Protein AF-B6YXH3-F1 (afdb_monomer)

Solvent-accessible surface area (backbone atoms only — not comparable to full-atom values): 13787 Å² total; per-residue (Å²): 132,83,81,78,76,74,81,74,78,85,74,80,76,77,53,38,50,73,49,86,74,82,84,60,70,14,46,52,41,50,36,41,32,38,52,42,96,84,59,24,39,38,35,41,38,41,36,58,42,80,43,35,53,88,36,35,41,36,37,33,73,42,66,64,44,60,78,53,56,36,54,60,61,36,54,75,44,62,12,31,24,37,42,36,26,77,32,46,26,31,31,36,21,40,39,42,44,41,56,40,62,69,81,71,84,60,56,91,74,79,42,72,70,54,80,49,77,38,76,31,80,38,75,49,47,59,42,32,44,34,41,34,36,25,34,59,42,80,44,40,34,44,38,42,32,37,27,64,79,49,82,64,35,47,61,72,52,89,74,61,65,48,79,48,77,46,76,40,66,39,24,28,76,39,55,74,66,55,47,50,52,55,23,52,50,29,36,43,73,58,58,36,41,83,73,44,78,49,56,58,42,69,48,95,54,38,41,66,74,48,36,33,38,27,38,39,94,80,39,24,35,39,41,39,35,25,36,39,64,95,62,51,29,36,39,38,41,37,32,35,26,44,61,70,58,30,51,50,49,46,69,27,62,46,89,33,67,75,65,130

Organism: Thermococcus onnurineus (strain NA1) (NCBI:txid523850)

Structure (mmCIF, N/CA/C/O backbone):
data_AF-B6YXH3-F1
#
_entry.id   AF-B6YXH3-F1
#
loop_
_atom_site.group_PDB
_atom_site.id
_atom_site.type_symbol
_atom_site.label_atom_id
_atom_site.label_alt_id
_atom_site.label_comp_id
_atom_site.label_asym_id
_atom_site.label_entity_id
_atom_site.label_seq_id
_atom_site.pdbx_PDB_ins_code
_atom_site.Cartn_x
_atom_site.Cartn_y
_atom_site.Cartn_z
_atom_site.occupancy
_atom_site.B_iso_or_equiv
_atom_site.auth_seq_id
_atom_site.auth_comp_id
_atom_site.auth_asym_id
_atom_site.auth_atom_id
_atom_site.pdbx_PDB_model_num
ATOM 1 N N . MET A 1 1 ? 16.836 -38.604 31.302 1.00 32.34 1 MET A N 1
ATOM 2 C CA . MET A 1 1 ? 15.493 -38.726 30.693 1.00 32.34 1 MET A CA 1
ATOM 3 C C . MET A 1 1 ? 15.452 -37.768 29.519 1.00 32.34 1 MET A C 1
ATOM 5 O O . MET A 1 1 ? 15.923 -36.650 29.700 1.00 32.34 1 MET A O 1
ATOM 9 N N . PRO A 1 2 ? 15.072 -38.230 28.319 1.00 30.88 2 PRO A N 1
ATOM 10 C CA . PRO A 1 2 ? 15.423 -37.551 27.087 1.00 30.88 2 PRO A CA 1
ATOM 11 C C . PRO A 1 2 ? 14.574 -36.305 26.860 1.00 30.88 2 PRO A C 1
ATOM 13 O O . PRO A 1 2 ? 13.420 -36.215 27.276 1.00 30.88 2 PRO A O 1
ATOM 16 N N . ILE A 1 3 ? 15.232 -35.356 26.207 1.00 30.05 3 ILE A N 1
ATOM 17 C CA . ILE A 1 3 ? 14.739 -34.071 25.739 1.00 30.05 3 ILE A CA 1
ATOM 18 C C . ILE A 1 3 ? 13.588 -34.335 24.770 1.00 30.05 3 ILE A C 1
ATOM 20 O O . ILE A 1 3 ? 13.723 -35.124 23.837 1.00 30.05 3 ILE A O 1
ATOM 24 N N . ARG A 1 4 ? 12.449 -33.698 25.039 1.00 30.33 4 ARG A N 1
ATOM 25 C CA . ARG A 1 4 ? 11.274 -33.712 24.175 1.00 30.33 4 ARG A CA 1
ATOM 26 C C . ARG A 1 4 ? 11.671 -33.024 22.871 1.00 30.33 4 ARG A C 1
ATOM 28 O O . ARG A 1 4 ? 12.039 -31.851 22.891 1.00 30.33 4 ARG A O 1
ATOM 35 N N . GLU A 1 5 ? 11.665 -33.793 21.791 1.00 27.98 5 GLU A N 1
ATOM 36 C CA . GLU A 1 5 ? 11.884 -33.328 20.428 1.00 27.98 5 GLU A CA 1
ATOM 37 C C . GLU A 1 5 ? 10.955 -32.139 20.162 1.00 27.98 5 GLU A C 1
ATOM 39 O O . GLU A 1 5 ? 9.735 -32.232 20.296 1.00 27.98 5 GLU A O 1
ATOM 44 N N . THR A 1 6 ? 11.553 -30.988 19.865 1.00 30.55 6 THR A N 1
ATOM 45 C CA . THR A 1 6 ? 10.867 -29.883 19.205 1.00 30.55 6 THR A CA 1
ATOM 46 C C . THR A 1 6 ? 10.365 -30.409 17.873 1.00 30.55 6 THR A C 1
ATOM 48 O O . THR A 1 6 ? 11.185 -30.788 17.035 1.00 30.55 6 THR A O 1
ATOM 51 N N . GLU A 1 7 ? 9.044 -30.428 17.692 1.00 30.03 7 GLU A N 1
ATOM 52 C CA . GLU A 1 7 ? 8.429 -30.505 16.372 1.00 30.03 7 GLU A CA 1
ATOM 53 C C . GLU A 1 7 ? 9.104 -29.441 15.499 1.00 30.03 7 GLU A C 1
ATOM 55 O O . GLU A 1 7 ? 8.975 -28.235 15.721 1.00 30.03 7 GLU A O 1
ATOM 60 N N . GLN A 1 8 ? 9.927 -29.911 14.563 1.00 29.78 8 GLN A N 1
ATOM 61 C CA . GLN A 1 8 ? 10.340 -29.122 13.423 1.00 29.78 8 GLN A CA 1
ATOM 62 C C . GLN A 1 8 ? 9.054 -28.773 12.678 1.00 29.78 8 GLN A C 1
ATOM 64 O O . GLN A 1 8 ? 8.385 -29.661 12.157 1.00 29.78 8 GLN A O 1
ATOM 69 N N . ASP A 1 9 ? 8.705 -27.486 12.664 1.00 32.25 9 ASP A N 1
ATOM 70 C CA . ASP A 1 9 ? 7.705 -26.926 11.755 1.00 32.25 9 ASP A CA 1
ATOM 71 C C . ASP A 1 9 ? 8.265 -27.098 10.330 1.00 32.25 9 ASP A C 1
ATOM 73 O O . ASP A 1 9 ? 9.011 -26.261 9.810 1.00 32.25 9 ASP A O 1
ATOM 77 N N . GLU A 1 10 ? 8.024 -28.274 9.747 1.00 31.88 10 GLU A N 1
ATOM 78 C CA . GLU A 1 10 ? 8.318 -28.588 8.356 1.00 31.88 10 GLU A CA 1
ATOM 79 C C . GLU A 1 10 ? 7.565 -27.590 7.466 1.00 31.88 10 GLU A C 1
ATOM 81 O O . GLU A 1 10 ? 6.359 -27.693 7.264 1.00 31.88 10 GLU A O 1
ATOM 86 N N . GLY A 1 11 ? 8.289 -26.626 6.885 1.00 35.16 11 GLY A N 1
ATOM 87 C CA . GLY A 1 11 ? 7.849 -25.986 5.643 1.00 35.16 11 GLY A CA 1
ATOM 88 C C . GLY A 1 11 ? 7.611 -24.477 5.636 1.00 35.16 11 GLY A C 1
ATOM 89 O O . GLY A 1 11 ? 7.080 -23.989 4.640 1.00 35.16 11 GLY A O 1
ATOM 90 N N . SER A 1 12 ? 8.041 -23.692 6.632 1.00 43.69 12 SER A N 1
ATOM 91 C CA . SER A 1 12 ? 8.092 -22.230 6.440 1.00 43.69 12 SER A CA 1
ATOM 92 C C . SER A 1 12 ? 9.249 -21.870 5.502 1.00 43.69 12 SER A C 1
ATOM 94 O O . SER A 1 12 ? 10.354 -21.545 5.939 1.00 43.69 12 SER A O 1
ATOM 96 N N . LYS A 1 13 ? 9.018 -21.934 4.184 1.00 58.62 13 LYS A N 1
ATOM 97 C CA . LYS A 1 13 ? 9.864 -21.230 3.215 1.00 58.62 13 LYS A CA 1
ATOM 98 C C . LYS A 1 13 ? 9.824 -19.751 3.583 1.00 58.62 13 LYS A C 1
ATOM 100 O O . LYS A 1 13 ? 8.848 -19.060 3.304 1.00 58.62 13 LYS A O 1
ATOM 105 N N . ASN A 1 14 ? 10.864 -19.264 4.246 1.00 82.69 14 ASN A N 1
ATOM 106 C CA . ASN A 1 14 ? 10.940 -17.853 4.584 1.00 82.69 14 ASN A CA 1
ATOM 107 C C . ASN A 1 14 ? 10.998 -17.047 3.278 1.00 82.69 14 ASN A C 1
ATOM 109 O O . ASN A 1 14 ? 11.922 -17.207 2.480 1.00 82.69 14 ASN A O 1
ATOM 113 N N . CYS A 1 15 ? 9.988 -16.211 3.047 1.00 89.75 15 CYS A N 1
ATOM 114 C CA . CYS A 1 15 ? 9.966 -15.282 1.925 1.00 89.75 15 CYS A CA 1
ATOM 115 C C . CYS A 1 15 ? 11.026 -14.205 2.150 1.00 89.75 15 CYS A C 1
ATOM 117 O O . CYS A 1 15 ? 10.929 -13.426 3.100 1.00 89.75 15 CYS A O 1
ATOM 119 N N . LEU A 1 16 ? 12.040 -14.172 1.289 1.00 92.81 16 LEU A N 1
ATOM 120 C CA . LEU A 1 16 ? 13.188 -13.279 1.403 1.00 92.81 16 LEU A CA 1
ATOM 121 C C . LEU A 1 16 ? 13.366 -12.476 0.115 1.00 92.81 16 LEU A C 1
ATOM 123 O O . LEU A 1 16 ? 13.067 -12.957 -0.978 1.00 92.81 16 LEU A O 1
ATOM 127 N N . LEU A 1 17 ? 13.886 -11.256 0.241 1.00 93.00 17 LEU A N 1
ATOM 128 C CA . LEU A 1 17 ? 14.410 -10.535 -0.914 1.00 93.00 17 LEU A CA 1
ATOM 129 C C . LEU A 1 17 ? 15.744 -11.143 -1.335 1.00 93.00 17 LEU A C 1
ATOM 131 O O . LEU A 1 17 ? 16.558 -11.531 -0.498 1.00 93.00 17 LEU A O 1
ATOM 135 N N . THR A 1 18 ? 16.007 -11.160 -2.638 1.00 92.88 18 THR A N 1
ATOM 136 C CA . THR A 1 18 ? 17.308 -11.579 -3.178 1.00 92.88 18 THR A CA 1
ATOM 137 C C . THR A 1 18 ? 18.432 -10.573 -2.908 1.00 92.88 18 THR A C 1
ATOM 139 O O . THR A 1 18 ? 19.597 -10.878 -3.147 1.00 92.88 18 THR A O 1
ATOM 142 N N . SER A 1 19 ? 18.103 -9.361 -2.460 1.00 87.00 19 SER A N 1
ATOM 143 C CA . SER A 1 19 ? 19.051 -8.295 -2.133 1.00 87.00 19 SER A CA 1
ATOM 144 C C . SER A 1 19 ? 18.444 -7.331 -1.110 1.00 87.00 19 SER A C 1
ATOM 146 O O . SER A 1 19 ? 17.229 -7.292 -0.914 1.00 87.00 19 SER A O 1
ATOM 148 N N . ASN A 1 20 ? 19.291 -6.554 -0.436 1.00 86.19 20 ASN A N 1
ATOM 149 C CA . ASN A 1 20 ? 18.826 -5.551 0.517 1.00 86.19 20 ASN A CA 1
ATOM 150 C C . ASN A 1 20 ? 18.249 -4.335 -0.215 1.00 86.19 20 ASN A C 1
ATOM 152 O O . ASN A 1 20 ? 18.743 -3.931 -1.267 1.00 86.19 20 ASN A O 1
ATOM 156 N N . VAL A 1 21 ? 17.248 -3.714 0.397 1.00 86.69 21 VAL A N 1
ATOM 157 C CA . VAL A 1 21 ? 16.645 -2.458 -0.050 1.00 86.69 21 VAL A CA 1
ATOM 158 C C . VAL A 1 21 ? 16.711 -1.448 1.094 1.00 86.69 21 VAL A C 1
ATOM 160 O O . VAL A 1 21 ? 16.645 -1.811 2.269 1.00 86.69 21 VAL A O 1
ATOM 163 N N . SER A 1 22 ? 16.895 -0.179 0.748 1.00 83.62 22 SER A N 1
ATOM 164 C CA . SER A 1 22 ? 16.871 0.926 1.705 1.00 83.62 22 SER A CA 1
ATOM 165 C C . SER A 1 22 ? 15.509 1.600 1.666 1.00 83.62 22 SER A C 1
ATOM 167 O O . SER A 1 22 ? 15.021 1.939 0.586 1.00 83.62 22 SER A O 1
ATOM 169 N N . TYR A 1 23 ? 14.931 1.822 2.841 1.00 81.50 23 TYR A N 1
ATOM 170 C CA . TYR A 1 23 ? 13.628 2.460 2.988 1.00 81.50 23 TYR A CA 1
ATOM 171 C C . TYR A 1 23 ? 13.774 3.872 3.528 1.00 81.50 23 TYR A C 1
ATOM 173 O O . TYR A 1 23 ? 14.643 4.144 4.357 1.00 81.50 23 TYR A O 1
ATOM 181 N N . TRP A 1 24 ? 12.871 4.737 3.084 1.00 78.75 24 TRP A N 1
ATOM 182 C CA . TRP A 1 24 ? 12.702 6.079 3.613 1.00 78.75 24 TRP A CA 1
ATOM 183 C C . TRP A 1 24 ? 11.283 6.208 4.170 1.00 78.75 24 TRP A C 1
ATOM 185 O O . TRP A 1 24 ? 10.358 5.640 3.584 1.00 78.75 24 TRP A O 1
ATOM 195 N N . PRO A 1 25 ? 11.089 6.923 5.290 1.00 77.56 25 PRO A N 1
ATOM 196 C CA . PRO A 1 25 ? 9.758 7.301 5.752 1.00 77.56 25 PRO A CA 1
ATOM 197 C C . PRO A 1 25 ? 8.986 7.979 4.613 1.00 77.56 25 PRO A C 1
ATOM 199 O O . PRO A 1 25 ? 9.506 8.903 3.989 1.00 77.56 25 PRO A O 1
ATOM 202 N N . SER A 1 26 ? 7.761 7.522 4.342 1.00 79.94 26 SER A N 1
ATOM 203 C CA . SER A 1 26 ? 6.968 8.007 3.210 1.00 79.94 26 SER A CA 1
ATOM 204 C C . SER A 1 26 ? 5.572 8.442 3.622 1.00 79.94 26 SER A C 1
ATOM 206 O O . SER A 1 26 ? 4.893 7.748 4.381 1.00 79.94 26 SER A O 1
ATOM 208 N N . MET A 1 27 ? 5.096 9.527 3.010 1.00 78.56 27 MET A N 1
ATOM 209 C CA . MET A 1 27 ? 3.660 9.743 2.805 1.00 78.56 27 MET A CA 1
ATOM 210 C C . MET A 1 27 ? 3.019 8.520 2.128 1.00 78.56 27 MET A C 1
ATOM 212 O O . MET A 1 27 ? 3.744 7.745 1.498 1.00 78.56 27 MET A O 1
ATOM 216 N N . PRO A 1 28 ? 1.684 8.348 2.201 1.00 78.75 28 PRO A N 1
ATOM 217 C CA . PRO A 1 28 ? 0.952 7.226 1.608 1.00 78.75 28 PRO A CA 1
ATOM 218 C C . PRO A 1 28 ? 0.860 7.365 0.076 1.00 78.75 28 PRO A C 1
ATOM 220 O O . PRO A 1 28 ? -0.213 7.399 -0.521 1.00 78.75 28 PRO A O 1
ATOM 223 N N . VAL A 1 29 ? 2.024 7.494 -0.550 1.00 84.50 29 VAL A N 1
ATOM 224 C CA . VAL A 1 29 ? 2.284 7.544 -1.978 1.00 84.50 29 VAL A CA 1
ATOM 225 C C . VAL A 1 29 ? 3.387 6.537 -2.248 1.00 84.50 29 VAL A C 1
ATOM 227 O O . VAL A 1 29 ? 4.406 6.515 -1.554 1.00 84.50 29 VAL A O 1
ATOM 230 N N . VAL A 1 30 ? 3.181 5.696 -3.249 1.00 89.06 30 VAL A N 1
ATOM 231 C CA . VAL A 1 30 ? 4.160 4.713 -3.693 1.00 89.06 30 VAL A CA 1
ATOM 232 C C . VAL A 1 30 ? 4.410 4.924 -5.172 1.00 89.06 30 VAL A C 1
ATOM 234 O O . VAL A 1 30 ? 3.487 4.766 -5.964 1.00 89.06 30 VAL A O 1
ATOM 237 N N . THR A 1 31 ? 5.661 5.212 -5.531 1.00 92.75 31 THR A N 1
ATOM 238 C CA . THR A 1 31 ? 6.091 5.365 -6.922 1.00 92.75 31 THR A CA 1
ATOM 239 C C . THR A 1 31 ? 7.215 4.380 -7.227 1.00 92.75 31 THR A C 1
ATOM 241 O O . THR A 1 31 ? 8.263 4.378 -6.576 1.00 92.75 31 THR A O 1
ATOM 244 N N . VAL A 1 32 ? 7.001 3.512 -8.214 1.00 94.50 32 VAL A N 1
ATOM 245 C CA . VAL A 1 32 ? 7.953 2.473 -8.623 1.00 94.50 32 VAL A CA 1
ATOM 246 C C . VAL A 1 32 ? 8.083 2.459 -10.136 1.00 94.50 32 VAL A C 1
ATOM 248 O O . VAL A 1 32 ? 7.094 2.378 -10.856 1.00 94.50 32 VAL A O 1
ATOM 251 N N . HIS A 1 33 ? 9.318 2.454 -10.624 1.00 94.75 33 HIS A N 1
ATOM 252 C CA . HIS A 1 33 ? 9.639 2.315 -12.036 1.00 94.75 33 HIS A CA 1
ATOM 253 C C . HIS A 1 33 ? 10.354 0.988 -12.256 1.00 94.75 33 HIS A C 1
ATOM 255 O O . HIS A 1 33 ? 11.398 0.734 -11.658 1.00 94.75 33 HIS A O 1
ATOM 261 N N . ARG A 1 34 ? 9.837 0.159 -13.156 1.00 94.81 34 ARG A N 1
ATOM 262 C CA . ARG A 1 34 ? 10.495 -1.055 -13.627 1.00 94.81 34 ARG A CA 1
ATOM 263 C C . ARG A 1 34 ? 11.213 -0.791 -14.938 1.00 94.81 34 ARG A C 1
ATOM 265 O O . ARG A 1 34 ? 10.594 -0.379 -15.917 1.00 94.81 34 ARG A O 1
ATOM 272 N N . TYR A 1 35 ? 12.501 -1.102 -14.968 1.00 93.19 35 TYR A N 1
ATOM 273 C CA . TYR A 1 35 ? 13.322 -1.043 -16.171 1.00 93.19 35 TYR A CA 1
ATOM 274 C C . TYR A 1 35 ? 13.342 -2.418 -16.836 1.00 93.19 35 TYR A C 1
ATOM 276 O O . TYR A 1 35 ? 13.760 -3.410 -16.236 1.00 93.19 35 TYR A O 1
ATOM 284 N N . LEU A 1 36 ? 12.857 -2.480 -18.074 1.00 90.50 36 LEU A N 1
ATOM 285 C CA . LEU A 1 36 ? 12.758 -3.715 -18.845 1.00 90.50 36 LEU A CA 1
ATOM 286 C C . LEU A 1 36 ? 14.044 -3.971 -19.653 1.00 90.50 36 LEU A C 1
ATOM 288 O O . LEU A 1 36 ? 14.721 -3.016 -20.039 1.00 90.50 36 LEU A O 1
ATOM 292 N N . PRO A 1 37 ? 14.371 -5.233 -19.998 1.00 87.38 37 PRO A N 1
ATOM 293 C CA . PRO A 1 37 ? 15.570 -5.557 -20.784 1.00 87.38 37 PRO A CA 1
ATOM 294 C C . PRO A 1 37 ? 15.618 -4.895 -22.168 1.00 87.38 37 PRO A C 1
ATOM 296 O O . PRO A 1 37 ? 16.690 -4.571 -22.671 1.00 87.38 37 PRO A O 1
ATOM 299 N N . ASN A 1 38 ? 14.454 -4.632 -22.775 1.00 85.69 38 ASN A N 1
ATOM 300 C CA . ASN A 1 38 ? 14.349 -3.880 -24.032 1.00 85.69 38 ASN A CA 1
ATOM 301 C C . ASN A 1 38 ? 14.614 -2.366 -23.852 1.00 85.69 38 ASN A C 1
ATOM 303 O O . ASN A 1 38 ? 14.536 -1.602 -24.810 1.00 85.69 38 ASN A O 1
ATOM 307 N N . GLY A 1 39 ? 14.919 -1.938 -22.624 1.00 84.69 39 GLY A N 1
ATOM 308 C CA . GLY A 1 39 ? 15.195 -0.571 -22.204 1.00 84.69 39 GLY A CA 1
ATOM 309 C C . GLY A 1 39 ? 13.969 0.335 -22.090 1.00 84.69 39 GLY A C 1
ATOM 310 O O . GLY A 1 39 ? 14.131 1.539 -21.904 1.00 84.69 39 GLY A O 1
ATOM 311 N N . SER A 1 40 ? 12.764 -0.227 -22.198 1.00 86.62 40 SER A N 1
ATOM 312 C CA . SER A 1 40 ? 11.520 0.467 -21.861 1.00 86.62 40 SER A CA 1
ATOM 313 C C . SER A 1 40 ? 11.364 0.577 -20.343 1.00 86.62 40 SER A C 1
ATOM 315 O O . SER A 1 40 ? 11.955 -0.199 -19.588 1.00 86.62 40 SER A O 1
ATOM 317 N N . VAL A 1 41 ? 10.549 1.527 -19.895 1.00 89.75 41 VAL A N 1
ATOM 318 C CA . VAL A 1 41 ? 10.259 1.758 -18.478 1.00 89.75 41 VAL A CA 1
ATOM 319 C C . VAL A 1 41 ? 8.756 1.712 -18.256 1.00 89.75 41 VAL A C 1
ATOM 321 O O . VAL A 1 41 ? 7.997 2.309 -19.017 1.00 89.75 41 VAL A O 1
ATOM 324 N N . VAL A 1 42 ? 8.337 1.012 -17.208 1.00 90.31 42 VAL A N 1
ATOM 325 C CA . VAL A 1 42 ? 6.962 1.034 -16.708 1.00 90.31 42 VAL A CA 1
ATOM 326 C C . VAL A 1 42 ? 6.963 1.706 -15.347 1.00 90.31 42 VAL A C 1
ATOM 328 O O . VAL A 1 42 ? 7.758 1.328 -14.499 1.00 90.31 42 VAL A O 1
ATOM 331 N N . GLU A 1 43 ? 6.098 2.682 -15.129 1.00 91.56 43 GLU A N 1
ATOM 332 C CA . GLU A 1 43 ? 5.947 3.396 -13.864 1.00 91.56 43 GLU A CA 1
ATOM 333 C C . GLU A 1 43 ? 4.567 3.128 -13.277 1.00 91.56 43 GLU A C 1
ATOM 335 O O . GLU A 1 43 ? 3.564 3.214 -13.983 1.00 91.56 43 GLU A O 1
ATOM 340 N N . TYR A 1 44 ? 4.541 2.831 -11.987 1.00 91.94 44 TYR A N 1
ATOM 341 C CA . TYR A 1 44 ? 3.351 2.734 -11.161 1.00 91.94 44 TYR A CA 1
ATOM 342 C C . TYR A 1 44 ? 3.427 3.781 -10.068 1.00 91.94 44 TYR A C 1
ATOM 344 O O . TYR A 1 44 ? 4.417 3.832 -9.340 1.00 91.94 44 TYR A O 1
ATOM 352 N N . GLU A 1 45 ? 2.376 4.578 -9.948 1.00 90.69 45 GLU A N 1
ATOM 353 C CA . GLU A 1 45 ? 2.200 5.543 -8.872 1.00 90.69 45 GLU A CA 1
ATOM 354 C C . GLU A 1 45 ? 0.814 5.333 -8.266 1.00 90.69 45 GLU A C 1
ATOM 356 O O . GLU A 1 45 ? -0.187 5.301 -8.981 1.00 90.69 45 GLU A O 1
ATOM 361 N N . GLU A 1 46 ? 0.748 5.194 -6.949 1.00 88.56 46 GLU A N 1
ATOM 362 C CA . GLU A 1 46 ? -0.512 5.097 -6.220 1.00 88.56 46 GLU A CA 1
ATOM 363 C C . GLU A 1 46 ? -0.464 6.016 -5.001 1.00 88.56 46 GLU A C 1
ATOM 365 O O . GLU A 1 46 ? 0.511 5.993 -4.249 1.00 88.56 46 GLU A O 1
ATOM 370 N N . SER A 1 47 ? -1.498 6.834 -4.816 1.00 86.75 47 SER A N 1
ATOM 371 C CA . SER A 1 47 ? -1.607 7.819 -3.744 1.00 86.75 47 SER A CA 1
ATOM 372 C C . SER A 1 47 ? -2.933 7.700 -2.997 1.00 86.75 47 SER A C 1
ATOM 374 O O . SER A 1 47 ? -3.998 7.496 -3.582 1.00 86.75 47 SER A O 1
ATOM 376 N N . PHE A 1 48 ? -2.852 7.836 -1.676 1.00 85.69 48 PHE A N 1
ATOM 377 C CA . PHE A 1 48 ? -3.977 7.682 -0.760 1.00 85.69 48 PHE A CA 1
ATOM 378 C C . PHE A 1 48 ? -4.025 8.878 0.175 1.00 85.69 48 PHE A C 1
ATOM 380 O O . PHE A 1 48 ? -3.287 8.956 1.152 1.00 85.69 48 PHE A O 1
ATOM 387 N N . THR A 1 49 ? -4.877 9.846 -0.122 1.00 81.44 49 THR A N 1
ATOM 388 C CA . THR A 1 49 ? -4.846 11.140 0.555 1.00 81.44 49 THR A CA 1
ATOM 389 C C . THR A 1 49 ? -6.106 11.341 1.388 1.00 81.44 49 THR A C 1
ATOM 391 O O . THR A 1 49 ? -7.157 11.665 0.839 1.00 81.44 49 THR A O 1
ATOM 394 N N . PRO A 1 50 ? -6.041 11.178 2.717 1.00 83.12 50 PRO A N 1
ATOM 395 C CA . PRO A 1 50 ? -7.029 11.781 3.598 1.00 83.12 50 PRO A CA 1
ATOM 396 C C . PRO A 1 50 ? -6.844 13.305 3.587 1.00 83.12 50 PRO A C 1
ATOM 398 O O . PRO A 1 50 ? -5.744 13.786 3.844 1.00 83.12 50 PRO A O 1
ATOM 401 N N . TRP A 1 51 ? -7.902 14.058 3.292 1.00 81.19 51 TRP A N 1
ATOM 402 C CA . TRP A 1 51 ? -7.898 15.520 3.269 1.00 81.19 51 TRP A CA 1
ATOM 403 C C . TRP A 1 51 ? -9.049 16.081 4.119 1.00 81.19 51 TRP A C 1
ATOM 405 O O . TRP A 1 51 ? -10.211 15.913 3.739 1.00 81.19 51 TRP A O 1
AT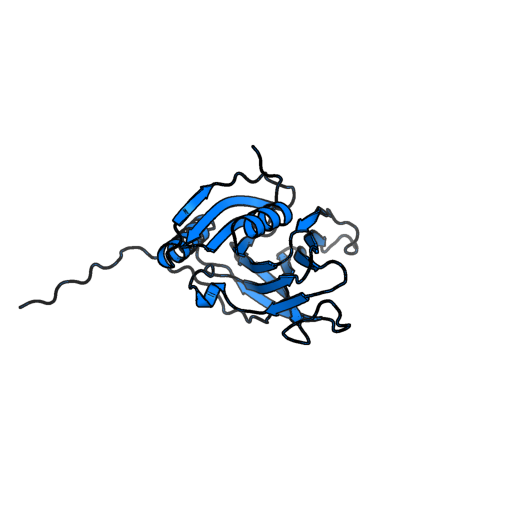OM 415 N N . PRO A 1 52 ? -8.785 16.726 5.268 1.00 82.00 52 PRO A N 1
ATOM 416 C CA . PRO A 1 52 ? -9.843 17.309 6.092 1.00 82.00 52 PRO A CA 1
ATOM 417 C C . PRO A 1 52 ? -10.457 18.546 5.431 1.00 82.00 52 PRO A C 1
ATOM 419 O O . PRO A 1 52 ? -9.767 19.328 4.778 1.00 82.00 52 PRO A O 1
ATOM 422 N N . HIS A 1 53 ? -11.750 18.792 5.652 1.00 82.06 53 HIS A N 1
ATOM 423 C CA . HIS A 1 53 ? -12.323 20.100 5.344 1.00 82.06 53 HIS A CA 1
ATOM 424 C C . HIS A 1 53 ? -11.717 21.176 6.253 1.00 82.06 53 HIS A C 1
ATOM 426 O O . HIS A 1 53 ? -11.640 21.026 7.474 1.00 82.06 53 HIS A O 1
ATOM 432 N N . GLY A 1 54 ? -11.313 22.293 5.642 1.00 79.88 54 GLY A N 1
ATOM 433 C CA . GLY A 1 54 ? -10.684 23.409 6.349 1.00 79.88 54 GLY A CA 1
ATOM 434 C C . GLY A 1 54 ? -9.280 23.102 6.875 1.00 79.88 54 GLY A C 1
ATOM 435 O O . GLY A 1 54 ? -8.837 23.788 7.794 1.00 79.88 54 GLY A O 1
ATOM 436 N N . ASP A 1 55 ? -8.620 22.071 6.333 1.00 82.31 55 ASP A N 1
ATOM 437 C CA . ASP A 1 55 ? -7.228 21.696 6.612 1.00 82.31 55 ASP A CA 1
ATOM 438 C C . ASP A 1 55 ? -6.942 21.408 8.103 1.00 82.31 55 ASP A C 1
ATOM 440 O O . ASP A 1 55 ? -5.817 21.548 8.587 1.00 82.31 55 ASP A O 1
ATOM 444 N N . LYS A 1 56 ? -7.978 20.996 8.852 1.00 88.12 56 LYS A N 1
ATOM 445 C CA . LYS A 1 56 ? -7.899 20.696 10.289 1.00 88.12 56 LYS A CA 1
ATOM 446 C C . LYS A 1 56 ? -7.558 19.234 10.553 1.00 88.12 56 LYS A C 1
ATOM 448 O O . LYS A 1 56 ? -8.408 18.346 10.448 1.00 88.12 56 LYS A O 1
ATOM 453 N N . GLY A 1 57 ? -6.308 18.997 10.922 1.00 90.06 57 GLY A N 1
ATOM 454 C CA . GLY A 1 57 ? -5.793 17.677 11.248 1.00 90.06 57 GLY A CA 1
ATOM 455 C C . GLY A 1 57 ? -4.321 17.545 10.894 1.00 90.06 57 GLY A C 1
ATOM 456 O O . GLY A 1 57 ? -3.658 18.517 10.521 1.00 90.06 57 GLY A O 1
ATOM 457 N N . PHE A 1 58 ? -3.822 16.318 10.965 1.00 91.00 58 PHE A N 1
ATOM 458 C CA . PHE A 1 58 ? -2.433 16.020 10.645 1.00 91.00 58 PHE A CA 1
ATOM 459 C C . PHE A 1 58 ? -2.251 14.578 10.164 1.00 91.00 58 PHE A C 1
ATOM 461 O O . PHE A 1 58 ? -3.094 13.705 10.389 1.00 91.00 58 PHE A O 1
ATOM 468 N N . TYR A 1 59 ? -1.114 14.328 9.525 1.00 89.38 59 TYR A N 1
ATOM 469 C CA . TYR A 1 59 ? -0.617 13.005 9.179 1.00 89.38 59 TYR A CA 1
ATOM 470 C C . TYR A 1 59 ? 0.696 12.738 9.920 1.00 89.38 59 TYR A C 1
ATOM 472 O O . TYR A 1 59 ? 1.582 13.589 9.947 1.00 89.38 59 TYR A O 1
ATOM 480 N N . VAL A 1 60 ? 0.840 11.552 10.504 1.00 91.69 60 VAL A N 1
ATOM 481 C CA . VAL A 1 60 ? 2.090 11.078 11.113 1.00 91.69 60 VAL A CA 1
ATOM 482 C C . VAL A 1 60 ? 2.578 9.861 10.349 1.00 91.69 60 VAL A C 1
ATOM 484 O O . VAL A 1 60 ? 1.812 8.918 10.148 1.00 91.69 60 VAL A O 1
ATOM 487 N N . ILE A 1 61 ? 3.855 9.848 9.965 1.00 90.50 61 ILE A N 1
ATOM 488 C CA . ILE A 1 61 ? 4.508 8.603 9.552 1.00 90.50 61 ILE A CA 1
ATOM 489 C C . ILE A 1 61 ? 4.774 7.777 10.808 1.00 90.50 61 ILE A C 1
ATOM 491 O O . ILE A 1 61 ? 5.515 8.207 11.693 1.00 90.50 61 ILE A O 1
ATOM 495 N N . GLU A 1 62 ? 4.168 6.595 10.858 1.00 91.56 62 GLU A N 1
ATOM 496 C CA . GLU A 1 62 ? 4.347 5.599 11.913 1.00 91.56 62 GLU A CA 1
ATOM 497 C C . GLU A 1 62 ? 4.365 4.192 11.303 1.00 91.56 62 GLU A C 1
ATOM 499 O O . GLU A 1 62 ? 3.636 3.892 10.351 1.00 91.56 62 GLU A O 1
ATOM 504 N N . ASP A 1 63 ? 5.198 3.316 11.859 1.00 91.50 63 ASP A N 1
ATOM 505 C CA . ASP A 1 63 ? 5.456 1.960 11.363 1.00 91.50 63 ASP A CA 1
ATOM 506 C C . ASP A 1 63 ? 4.515 0.929 12.012 1.00 91.50 63 ASP A C 1
ATOM 508 O O . ASP A 1 63 ? 4.917 -0.166 12.405 1.00 91.50 63 ASP A O 1
ATOM 512 N N . TRP A 1 64 ? 3.230 1.277 12.107 1.00 95.25 64 TRP A N 1
ATOM 513 C CA . TRP A 1 64 ? 2.226 0.548 12.891 1.00 95.25 64 TRP A CA 1
ATOM 514 C C . TRP A 1 64 ? 2.074 -0.935 12.500 1.00 95.25 64 TRP A C 1
ATOM 516 O O . TRP A 1 64 ? 1.742 -1.780 13.326 1.00 95.25 64 TRP A O 1
ATOM 526 N N . THR A 1 65 ? 2.323 -1.281 11.243 1.00 96.38 65 THR A N 1
ATOM 527 C CA . THR A 1 65 ? 2.308 -2.660 10.733 1.00 96.38 65 THR A CA 1
ATOM 528 C C . THR A 1 65 ? 3.510 -3.488 11.187 1.00 96.38 65 THR A C 1
ATOM 530 O O . THR A 1 65 ? 3.354 -4.687 11.420 1.00 96.38 65 THR A O 1
ATOM 533 N N . GLU A 1 66 ? 4.692 -2.880 11.341 1.00 94.88 66 GLU A N 1
ATOM 534 C CA . GLU A 1 66 ? 5.871 -3.539 11.923 1.00 94.88 66 GLU A CA 1
ATOM 535 C C . GLU A 1 66 ? 5.679 -3.733 13.426 1.00 94.88 66 GLU A C 1
ATOM 537 O O . GLU A 1 66 ? 5.928 -4.820 13.940 1.00 94.88 66 GLU A O 1
ATOM 542 N N . GLU A 1 67 ? 5.164 -2.711 14.119 1.00 96.06 67 GLU A N 1
ATOM 543 C CA . GLU A 1 67 ? 4.861 -2.766 15.557 1.00 96.06 67 GLU A CA 1
ATOM 544 C C . GLU A 1 67 ? 3.865 -3.884 15.893 1.00 96.06 67 GLU A C 1
ATOM 546 O O . GLU A 1 67 ? 3.986 -4.551 16.920 1.00 96.06 67 GLU A O 1
ATOM 551 N N . LEU A 1 68 ? 2.896 -4.125 15.005 1.00 96.56 68 LEU A N 1
ATOM 552 C CA . LEU A 1 68 ? 1.938 -5.224 15.121 1.00 96.56 68 LEU A CA 1
ATOM 553 C C . LEU A 1 68 ? 2.465 -6.567 14.587 1.00 96.56 68 LEU A C 1
ATOM 555 O O . LEU A 1 68 ? 1.786 -7.580 14.741 1.00 96.56 68 LEU A O 1
ATOM 559 N N . GLY A 1 69 ? 3.635 -6.593 13.943 1.00 96.94 69 GLY A N 1
ATOM 560 C CA . GLY A 1 69 ? 4.213 -7.795 13.338 1.00 96.94 69 GLY A CA 1
ATOM 561 C C . GLY A 1 69 ? 3.471 -8.302 12.095 1.00 96.94 69 GLY A C 1
ATOM 562 O O . GLY A 1 69 ? 3.599 -9.476 11.750 1.00 96.94 69 GLY A O 1
ATOM 563 N N . ILE A 1 70 ? 2.696 -7.445 11.419 1.00 97.62 70 ILE A N 1
ATOM 564 C CA . ILE A 1 70 ? 1.827 -7.806 10.283 1.00 97.62 70 ILE A CA 1
ATOM 565 C C . ILE A 1 70 ? 2.337 -7.336 8.916 1.00 97.62 70 ILE A C 1
ATOM 567 O O . ILE A 1 70 ? 1.695 -7.627 7.909 1.00 97.62 70 ILE A O 1
ATOM 571 N N . SER A 1 71 ? 3.483 -6.650 8.848 1.00 96.81 71 SER A N 1
ATOM 572 C CA . SER A 1 71 ? 4.098 -6.272 7.569 1.00 96.81 71 SER A CA 1
ATOM 573 C C . SER A 1 71 ? 4.251 -7.479 6.632 1.00 96.81 71 SER A C 1
ATOM 575 O O . SER A 1 71 ? 4.720 -8.545 7.073 1.00 96.81 71 SER A O 1
ATOM 577 N N . PRO A 1 72 ? 3.922 -7.337 5.333 1.00 96.56 72 PRO A N 1
ATOM 578 C CA . PRO A 1 72 ? 4.131 -8.410 4.373 1.00 96.56 72 PRO A CA 1
ATOM 579 C C . PRO A 1 72 ? 5.631 -8.721 4.233 1.00 96.56 72 PRO A C 1
ATOM 581 O O . PRO A 1 72 ? 6.476 -7.889 4.562 1.00 96.56 72 PRO A O 1
ATOM 584 N N . PRO A 1 73 ? 6.024 -9.923 3.791 1.00 95.38 73 PRO A N 1
ATOM 585 C CA . PRO A 1 73 ? 7.418 -10.180 3.451 1.00 95.38 73 PRO A CA 1
ATOM 586 C C . PRO A 1 73 ? 7.812 -9.469 2.147 1.00 95.38 73 PRO A C 1
ATOM 588 O O . PRO A 1 73 ? 6.960 -9.118 1.335 1.00 95.38 73 PRO A O 1
ATOM 591 N N . CYS A 1 74 ? 9.117 -9.332 1.910 1.00 95.12 74 CYS A N 1
ATOM 592 C CA . CYS A 1 74 ? 9.684 -8.918 0.623 1.00 95.12 74 CYS A CA 1
ATOM 593 C C . CYS A 1 74 ? 9.232 -7.563 0.042 1.00 95.12 74 CYS A C 1
ATOM 595 O O . CYS A 1 74 ? 9.329 -7.364 -1.170 1.00 95.12 74 CYS A O 1
ATOM 597 N N . TYR A 1 75 ? 8.716 -6.631 0.838 1.00 94.75 75 TYR A N 1
ATOM 598 C CA . TYR A 1 75 ? 8.355 -5.329 0.285 1.00 94.75 75 TYR A CA 1
ATOM 599 C C . TYR A 1 75 ? 9.602 -4.560 -0.172 1.00 94.75 75 TYR A C 1
ATOM 601 O O . TYR A 1 75 ? 10.667 -4.708 0.407 1.00 94.75 75 TYR A O 1
ATOM 609 N N . ILE A 1 76 ? 9.487 -3.761 -1.231 1.00 94.25 76 ILE A N 1
ATOM 610 C CA . ILE A 1 76 ? 10.535 -2.831 -1.691 1.00 94.25 76 ILE A CA 1
ATOM 611 C C . ILE A 1 76 ? 10.115 -1.375 -1.519 1.00 94.25 76 ILE A C 1
ATOM 613 O O . ILE A 1 76 ? 10.956 -0.484 -1.500 1.00 94.25 76 ILE A O 1
ATOM 617 N N . THR A 1 77 ? 8.818 -1.139 -1.331 1.00 92.88 77 THR A N 1
ATOM 618 C CA . THR A 1 77 ? 8.284 0.142 -0.875 1.00 92.88 77 THR A CA 1
ATOM 619 C C . THR A 1 77 ? 7.514 -0.046 0.415 1.00 92.88 77 THR A C 1
ATOM 621 O O . THR A 1 77 ? 6.894 -1.088 0.632 1.00 92.88 77 THR A O 1
ATOM 624 N N . LYS A 1 78 ? 7.557 0.981 1.259 1.00 90.94 78 LYS A N 1
ATOM 625 C CA . LYS A 1 78 ? 6.829 1.051 2.517 1.00 90.94 78 LYS A CA 1
ATOM 626 C C . LYS A 1 78 ? 6.335 2.476 2.700 1.00 90.94 78 LYS A C 1
ATOM 628 O O . LYS A 1 78 ? 7.138 3.395 2.826 1.00 90.94 78 LYS A O 1
ATOM 633 N N . ALA A 1 79 ? 5.023 2.640 2.713 1.00 91.25 79 ALA A N 1
ATOM 634 C CA . ALA A 1 79 ? 4.380 3.901 3.024 1.00 91.25 79 ALA A CA 1
ATOM 635 C C . ALA A 1 79 ? 3.334 3.648 4.102 1.00 91.25 79 ALA A C 1
ATOM 637 O O . ALA A 1 79 ? 2.295 3.053 3.825 1.00 91.25 79 ALA A O 1
ATOM 638 N N . THR A 1 80 ? 3.642 4.031 5.337 1.00 92.69 80 THR A N 1
ATOM 639 C CA . THR A 1 80 ? 2.817 3.735 6.510 1.00 92.69 80 THR A CA 1
ATOM 640 C C . THR A 1 80 ? 2.60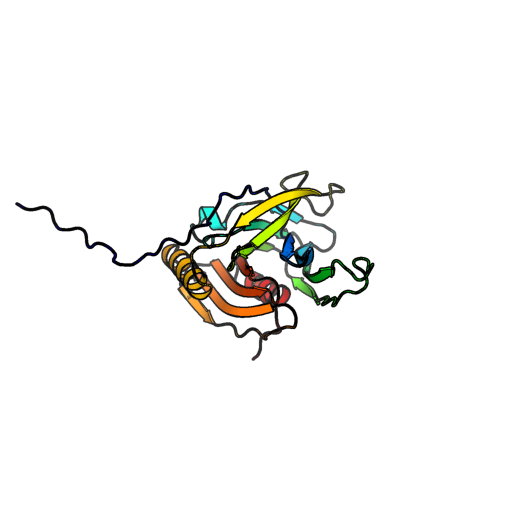3 4.990 7.333 1.00 92.69 80 THR A C 1
ATOM 642 O O . THR A 1 80 ? 3.487 5.838 7.456 1.00 92.69 80 THR A O 1
ATOM 645 N N . GLY A 1 81 ? 1.420 5.128 7.909 1.00 92.75 81 GLY A N 1
ATOM 646 C CA . GLY A 1 81 ? 1.166 6.210 8.837 1.00 92.75 81 GLY A CA 1
ATOM 647 C C . GLY A 1 81 ? -0.281 6.321 9.253 1.00 92.75 81 GLY A C 1
ATOM 648 O O . GLY A 1 81 ? -1.112 5.460 8.952 1.00 92.75 81 GLY A O 1
ATOM 649 N N . LYS A 1 82 ? -0.559 7.400 9.973 1.00 94.00 82 LYS A N 1
ATOM 650 C CA . LYS A 1 82 ? -1.844 7.694 10.585 1.00 94.00 82 LYS A CA 1
ATOM 651 C C . LYS A 1 82 ? -2.281 9.098 10.219 1.00 94.00 82 LYS A C 1
ATOM 653 O O . LYS A 1 82 ? -1.577 10.061 10.503 1.00 94.00 82 LYS A O 1
ATOM 658 N N . ALA A 1 83 ? -3.475 9.208 9.659 1.00 92.25 83 ALA A N 1
ATOM 659 C CA . ALA A 1 83 ? -4.163 10.478 9.520 1.00 92.25 83 ALA A CA 1
ATOM 660 C C . ALA A 1 83 ? -5.126 10.684 10.687 1.00 92.25 83 ALA A C 1
ATOM 662 O O . ALA A 1 83 ? -5.807 9.749 11.116 1.00 92.25 83 ALA A O 1
ATOM 663 N N . VAL A 1 84 ? -5.189 11.917 11.176 1.00 93.81 84 VAL A N 1
ATOM 664 C CA . VAL A 1 84 ? -6.176 12.385 12.147 1.00 93.81 84 VAL A CA 1
ATOM 665 C C . VAL A 1 84 ? -6.899 13.570 11.528 1.00 93.81 84 VAL A C 1
ATOM 667 O O . VAL A 1 84 ? -6.274 14.585 11.228 1.00 93.81 84 VAL A O 1
ATOM 670 N N . LEU A 1 85 ? -8.205 13.422 11.323 1.00 91.25 85 LEU A N 1
ATOM 671 C CA . LEU A 1 85 ? -9.091 14.466 10.827 1.00 91.25 85 LEU A CA 1
ATOM 672 C C . LEU A 1 85 ? -9.905 15.014 11.999 1.00 91.25 85 LEU A C 1
ATOM 674 O O . LEU A 1 85 ? -10.648 14.272 12.643 1.00 91.25 85 LEU A O 1
ATOM 678 N N . GLU A 1 86 ? -9.773 16.309 12.280 1.00 90.81 86 GLU A N 1
ATOM 679 C CA . GLU A 1 86 ? -10.527 16.975 13.357 1.00 90.81 86 GLU A CA 1
ATOM 680 C C . GLU A 1 86 ? -11.947 17.372 12.925 1.00 90.81 86 GLU A C 1
ATOM 682 O O . GLU A 1 86 ? -12.789 17.717 13.752 1.00 90.81 86 GLU A O 1
ATOM 687 N N . ALA A 1 87 ? -12.211 17.331 11.621 1.00 88.38 87 ALA A N 1
ATOM 688 C CA . ALA A 1 87 ? -13.503 17.573 11.003 1.00 88.38 87 ALA A CA 1
ATOM 689 C C . ALA A 1 87 ? -13.736 16.548 9.886 1.00 88.38 87 ALA A C 1
ATOM 691 O O . ALA A 1 87 ? -12.827 15.805 9.513 1.00 88.38 87 ALA A O 1
ATOM 692 N N . GLU A 1 88 ? -14.955 16.513 9.348 1.00 88.06 88 GLU A N 1
ATOM 693 C CA . GLU A 1 88 ? -15.246 15.763 8.124 1.00 88.06 88 GLU A CA 1
ATOM 694 C C . GLU A 1 88 ? -14.277 16.152 7.002 1.00 88.06 88 GLU A C 1
ATOM 696 O O . GLU A 1 88 ? -13.752 17.266 6.957 1.00 88.06 88 GLU A O 1
ATOM 701 N N . GLY A 1 89 ? -14.037 15.232 6.080 1.00 88.00 89 GLY A N 1
ATOM 702 C CA . GLY A 1 89 ? -13.106 15.438 4.987 1.00 88.00 89 GLY A CA 1
ATOM 703 C C . GLY A 1 89 ? -13.402 14.544 3.799 1.00 88.00 89 GLY A C 1
ATOM 704 O O . GLY A 1 89 ? -14.510 14.037 3.615 1.00 88.00 89 GLY A O 1
ATOM 705 N N . LYS A 1 90 ? -12.376 14.348 2.980 1.00 87.00 90 LYS A N 1
ATOM 706 C CA . LYS A 1 90 ? -12.408 13.498 1.800 1.00 87.00 90 LYS A CA 1
ATOM 707 C C . LYS A 1 90 ? -11.243 12.524 1.822 1.00 87.00 90 LYS A C 1
ATOM 709 O O . LYS A 1 90 ? -10.116 12.901 2.116 1.00 87.00 90 LYS A O 1
ATOM 714 N N . ALA A 1 91 ? -11.503 11.280 1.456 1.00 84.81 91 ALA A N 1
ATOM 715 C CA . ALA A 1 91 ? -10.476 10.322 1.091 1.00 84.81 91 ALA A CA 1
ATOM 716 C C . ALA A 1 91 ? -10.316 10.347 -0.433 1.00 84.81 91 ALA A C 1
ATOM 718 O O . ALA A 1 91 ? -11.227 9.948 -1.160 1.00 84.81 91 ALA A O 1
ATOM 719 N N . GLY A 1 92 ? -9.181 10.866 -0.900 1.00 79.12 92 GLY A N 1
ATOM 720 C CA . GLY A 1 92 ? -8.771 10.894 -2.297 1.00 79.12 92 GLY A CA 1
ATOM 721 C C . GLY A 1 92 ? -7.915 9.681 -2.646 1.00 79.12 92 GLY A C 1
ATOM 722 O O . GLY A 1 92 ? -6.919 9.411 -1.979 1.00 79.12 92 GLY A O 1
ATOM 723 N N . TYR A 1 93 ? -8.286 8.965 -3.698 1.00 84.12 93 TYR A N 1
ATOM 724 C CA . TYR A 1 93 ? -7.484 7.890 -4.279 1.00 84.12 93 TYR A CA 1
ATOM 725 C C . TYR A 1 93 ? -6.927 8.326 -5.628 1.00 84.12 93 TYR A C 1
ATOM 727 O O . TYR A 1 93 ? -7.682 8.865 -6.433 1.00 84.12 93 TYR A O 1
ATOM 735 N N . GLY A 1 94 ? -5.639 8.104 -5.877 1.00 82.31 94 GLY A N 1
ATOM 736 C CA . GLY A 1 94 ? -4.993 8.318 -7.166 1.00 82.31 94 GLY A CA 1
ATOM 737 C C . GLY A 1 94 ? -4.223 7.074 -7.589 1.00 82.31 94 GLY A C 1
ATOM 738 O O . GLY A 1 94 ? -3.468 6.514 -6.803 1.00 82.31 94 GLY A O 1
ATOM 739 N N . LEU A 1 95 ? -4.390 6.652 -8.838 1.00 85.75 95 LEU A N 1
ATOM 740 C CA . LEU A 1 95 ? -3.655 5.533 -9.419 1.00 85.75 95 LEU A CA 1
ATOM 741 C C . LEU A 1 95 ? -3.169 5.920 -10.809 1.00 85.75 95 LEU A C 1
ATOM 743 O O . LEU A 1 95 ? -3.941 6.472 -11.590 1.00 85.75 95 LEU A O 1
ATOM 747 N N . PHE A 1 96 ? -1.915 5.608 -11.121 1.00 83.75 96 PHE A N 1
ATOM 748 C CA . PHE A 1 96 ? -1.316 5.821 -12.429 1.00 83.75 96 PHE A CA 1
ATOM 749 C C . PHE A 1 96 ? -0.451 4.622 -12.820 1.00 83.75 96 PHE A C 1
ATOM 751 O O . PHE A 1 96 ? 0.344 4.120 -12.030 1.00 83.75 96 PHE A O 1
ATOM 758 N N . LEU A 1 97 ? -0.570 4.208 -14.080 1.00 85.31 97 LEU A N 1
ATOM 759 C CA . LEU A 1 97 ? 0.346 3.280 -14.736 1.00 85.31 97 LEU A CA 1
ATOM 760 C C . LEU A 1 97 ? 0.817 3.947 -16.029 1.00 85.31 97 LEU A C 1
ATOM 762 O O . LEU A 1 97 ? -0.011 4.393 -16.820 1.00 85.31 97 LEU A O 1
ATOM 766 N N . ARG A 1 98 ? 2.128 4.082 -16.228 1.00 85.25 98 ARG A N 1
ATOM 767 C CA . ARG A 1 98 ? 2.719 4.850 -17.335 1.00 85.25 98 ARG A CA 1
ATOM 768 C C . ARG A 1 98 ? 3.803 4.025 -18.028 1.00 85.25 98 ARG A C 1
ATOM 770 O O . ARG A 1 98 ? 4.557 3.323 -17.362 1.00 85.25 98 ARG A O 1
ATOM 777 N N . TRP A 1 99 ? 3.906 4.107 -19.355 1.00 81.62 99 TRP A N 1
ATOM 778 C CA . TRP A 1 99 ? 4.895 3.379 -20.157 1.00 81.62 99 TRP A CA 1
ATOM 779 C C . TRP A 1 99 ? 5.750 4.320 -20.995 1.00 81.62 99 TRP A C 1
ATOM 781 O O . TRP A 1 99 ? 5.236 5.210 -21.665 1.00 81.62 99 TRP A O 1
ATOM 791 N N . ARG A 1 100 ? 7.057 4.061 -21.018 1.00 78.31 100 ARG A N 1
ATOM 792 C CA . ARG A 1 100 ? 8.015 4.715 -21.907 1.00 78.31 100 ARG A CA 1
ATOM 793 C C . ARG A 1 100 ? 8.748 3.665 -22.731 1.00 78.31 100 ARG A C 1
ATOM 795 O O . ARG A 1 100 ? 9.474 2.847 -22.172 1.00 78.31 100 ARG A O 1
ATOM 802 N N . VAL A 1 101 ? 8.595 3.708 -24.052 1.00 77.00 101 VAL A N 1
ATOM 803 C CA . VAL A 1 101 ? 9.258 2.782 -24.985 1.00 77.00 101 VAL A CA 1
ATOM 804 C C . VAL A 1 101 ? 10.560 3.405 -25.494 1.00 77.00 101 VAL A C 1
ATOM 806 O O . VAL A 1 101 ? 10.575 4.558 -25.919 1.00 77.00 101 VAL A O 1
ATOM 809 N N . LYS A 1 102 ? 11.668 2.651 -25.451 1.00 67.44 102 LYS A N 1
ATOM 810 C CA . LYS A 1 102 ? 13.035 3.146 -25.735 1.00 67.44 102 LYS A CA 1
ATOM 811 C C . LYS A 1 102 ? 13.240 3.742 -27.140 1.00 67.44 102 LYS A C 1
ATOM 813 O O . LYS A 1 102 ? 14.194 4.494 -27.321 1.00 67.44 102 LYS A O 1
ATOM 818 N N . ASN A 1 103 ? 12.368 3.447 -28.105 1.00 61.44 103 ASN A N 1
ATOM 819 C CA . ASN A 1 103 ? 12.603 3.741 -29.524 1.00 61.44 103 ASN A CA 1
ATOM 820 C C . ASN A 1 103 ? 11.639 4.751 -30.165 1.00 61.44 103 ASN A C 1
ATOM 822 O O . ASN A 1 103 ? 11.893 5.149 -31.296 1.00 61.44 103 ASN A O 1
ATOM 826 N N . ASP A 1 104 ? 10.594 5.208 -29.470 1.00 55.28 104 ASP A N 1
ATOM 827 C CA . ASP A 1 104 ? 9.527 5.973 -30.138 1.00 55.28 104 ASP A CA 1
ATOM 828 C C . ASP A 1 104 ? 9.649 7.494 -29.989 1.00 55.28 104 ASP A C 1
ATOM 830 O O . ASP A 1 104 ? 8.782 8.223 -30.446 1.00 55.28 104 ASP A O 1
ATOM 834 N N . GLY A 1 105 ? 10.692 8.025 -29.338 1.00 51.62 105 GLY A N 1
ATOM 835 C CA . GLY A 1 105 ? 10.815 9.477 -29.089 1.00 51.62 105 GLY A CA 1
ATOM 836 C C . GLY A 1 105 ? 9.704 10.066 -28.200 1.00 51.62 105 GLY A C 1
ATOM 837 O O . GLY A 1 105 ? 9.771 11.235 -27.824 1.00 51.62 105 GLY A O 1
ATOM 838 N N . ASN A 1 106 ? 8.726 9.243 -27.827 1.00 50.34 106 ASN A N 1
ATOM 839 C CA . ASN A 1 106 ? 7.571 9.588 -27.030 1.00 50.34 106 ASN A CA 1
ATOM 840 C C . ASN A 1 106 ? 8.007 10.113 -25.661 1.00 50.34 106 ASN A C 1
ATOM 842 O O . ASN A 1 106 ? 8.809 9.504 -24.936 1.00 50.34 106 ASN A O 1
ATOM 846 N N . SER A 1 107 ? 7.469 11.282 -25.319 1.00 54.00 107 SER A N 1
ATOM 847 C CA . SER A 1 107 ? 7.533 11.805 -23.961 1.00 54.00 107 SER A CA 1
ATOM 848 C C . SER A 1 107 ? 6.676 10.903 -23.054 1.00 54.00 107 SER A C 1
ATOM 850 O O . SER A 1 107 ? 5.954 10.032 -23.542 1.00 54.00 107 SER A O 1
ATOM 852 N N . TRP A 1 108 ? 6.681 11.103 -21.734 1.00 55.62 108 TRP A N 1
ATOM 853 C CA . TRP A 1 108 ? 5.677 10.491 -20.844 1.00 55.62 108 TRP A CA 1
ATOM 854 C C . TRP A 1 108 ? 4.230 10.950 -21.173 1.00 55.62 108 TRP A C 1
ATOM 856 O O . TRP A 1 108 ? 3.383 10.967 -20.298 1.00 55.62 108 TRP A O 1
ATOM 866 N N . SER A 1 109 ? 3.924 11.398 -22.390 1.00 48.84 109 SER A N 1
ATOM 867 C CA . SER A 1 109 ? 2.618 11.875 -22.840 1.00 48.84 109 SER A CA 1
ATOM 868 C C . SER A 1 109 ? 1.834 10.832 -23.634 1.00 48.84 109 SER A C 1
ATOM 870 O O . SER A 1 109 ? 0.613 10.921 -23.659 1.00 48.84 109 SER A O 1
ATOM 872 N N . ASP A 1 110 ? 2.482 9.823 -24.228 1.00 46.94 110 ASP A N 1
ATOM 873 C CA . ASP A 1 110 ? 1.812 8.813 -25.077 1.00 46.94 110 ASP A CA 1
ATOM 874 C C . ASP A 1 110 ? 1.253 7.633 -24.262 1.00 46.94 110 ASP A C 1
ATOM 876 O O . ASP A 1 110 ? 1.269 6.469 -24.664 1.00 46.94 110 ASP A O 1
ATOM 880 N N . LEU A 1 111 ? 0.791 7.945 -23.051 1.00 52.41 111 LEU A N 1
ATOM 881 C CA . LEU A 1 111 ? 0.501 6.990 -21.993 1.00 52.41 111 LEU A CA 1
ATOM 882 C C . LEU A 1 111 ? -0.889 6.382 -22.117 1.00 52.41 111 LEU A C 1
ATOM 884 O O . LEU A 1 111 ? -1.890 7.091 -22.240 1.00 52.41 111 LEU A O 1
ATOM 888 N N . LYS A 1 112 ? -0.974 5.072 -21.860 1.00 51.84 112 LYS A N 1
ATOM 889 C CA . LYS A 1 112 ? -2.196 4.487 -21.311 1.00 51.84 112 LYS A CA 1
ATOM 890 C C . LYS A 1 112 ? -2.366 4.975 -19.869 1.00 51.84 112 LYS A C 1
ATOM 892 O O . LYS A 1 112 ? -1.970 4.305 -18.926 1.00 51.84 112 LYS A O 1
ATOM 897 N N . ARG A 1 113 ? -2.922 6.172 -19.710 1.00 56.25 113 ARG A N 1
ATOM 898 C CA . ARG A 1 113 ? -3.222 6.778 -18.413 1.00 56.25 113 ARG A CA 1
ATOM 899 C C . ARG A 1 113 ? -4.556 6.239 -17.903 1.00 56.25 113 ARG A C 1
ATOM 901 O O . ARG A 1 113 ? -5.598 6.532 -18.478 1.00 56.25 113 ARG A O 1
ATOM 908 N N . VAL A 1 114 ? -4.525 5.463 -16.825 1.00 58.09 114 VAL A N 1
ATOM 909 C CA . VAL A 1 114 ? -5.740 5.074 -16.097 1.00 58.09 114 VAL A CA 1
ATOM 910 C C . VAL A 1 114 ? -5.817 5.939 -14.852 1.00 58.09 114 VAL A C 1
ATOM 912 O O . VAL A 1 114 ? -5.305 5.550 -13.814 1.00 58.09 114 VAL A O 1
ATOM 915 N N . ASP A 1 115 ? -6.423 7.121 -14.966 1.00 58.19 115 ASP A N 1
ATOM 916 C CA . ASP A 1 115 ? -6.705 7.954 -13.799 1.00 58.19 115 ASP A CA 1
ATOM 917 C C . ASP A 1 115 ? -7.951 7.438 -13.096 1.00 58.19 115 ASP A C 1
ATOM 919 O O . ASP A 1 115 ? -9.076 7.645 -13.557 1.00 58.19 115 ASP A O 1
ATOM 923 N N . LYS A 1 116 ? -7.771 6.822 -11.935 1.00 61.69 116 LYS A N 1
ATOM 924 C CA . LYS A 1 116 ? -8.868 6.713 -10.979 1.00 61.69 116 LYS A CA 1
ATOM 925 C C . LYS A 1 116 ? -8.671 7.776 -9.921 1.00 61.69 116 LYS A C 1
ATOM 927 O O . LYS A 1 116 ? -7.747 7.679 -9.127 1.00 61.69 116 LYS A O 1
ATOM 932 N N . ARG A 1 117 ? -9.536 8.792 -9.948 1.00 63.03 117 ARG A N 1
ATOM 933 C CA . ARG A 1 117 ? -9.716 9.730 -8.843 1.00 63.03 117 ARG A CA 1
ATOM 934 C C . ARG A 1 117 ? -11.082 9.504 -8.232 1.00 63.03 117 ARG A C 1
ATOM 936 O O . ARG A 1 117 ? -12.093 9.819 -8.855 1.00 63.03 117 ARG A O 1
ATOM 943 N N . LYS A 1 118 ? -11.100 8.916 -7.040 1.00 70.19 118 LYS A N 1
ATOM 944 C CA . LYS A 1 118 ? -12.306 8.797 -6.221 1.00 70.19 118 LYS A CA 1
ATOM 945 C C . LYS A 1 118 ? -12.111 9.686 -5.006 1.00 70.19 118 LYS A C 1
ATOM 947 O O . LYS A 1 118 ? -11.125 9.534 -4.294 1.00 70.19 118 LYS A O 1
ATOM 952 N N . GLU A 1 119 ? -13.033 10.617 -4.807 1.00 75.44 119 GLU A N 1
ATOM 953 C CA . GLU A 1 119 ? -13.161 11.354 -3.555 1.00 75.44 119 GLU A CA 1
ATOM 954 C C . GLU A 1 119 ? -14.378 10.800 -2.829 1.00 75.44 119 GLU A C 1
ATOM 956 O O . GLU A 1 119 ? -15.494 10.864 -3.344 1.00 75.44 119 GLU A O 1
ATOM 961 N N . THR A 1 120 ? -14.159 10.234 -1.649 1.00 81.50 120 THR A N 1
ATOM 962 C CA . THR A 1 120 ? -15.240 9.728 -0.795 1.00 81.50 120 THR A CA 1
ATOM 963 C C . THR A 1 120 ? -15.306 10.597 0.446 1.00 81.50 120 THR A C 1
ATOM 965 O O . THR A 1 120 ? -14.268 10.861 1.053 1.00 81.50 120 THR A O 1
ATOM 968 N N . ALA A 1 121 ? -16.496 11.073 0.807 1.00 85.88 121 ALA A N 1
ATOM 969 C CA . ALA A 1 121 ? -16.676 11.796 2.060 1.00 85.88 121 ALA A CA 1
ATOM 970 C C . ALA A 1 121 ? -16.343 10.868 3.235 1.00 85.88 121 ALA A C 1
ATOM 972 O O . ALA A 1 121 ? -16.768 9.714 3.256 1.00 85.88 121 ALA A O 1
ATOM 973 N N . VAL A 1 122 ? -15.573 11.371 4.194 1.00 87.88 122 VAL A N 1
ATOM 974 C CA . VAL A 1 122 ? -15.172 10.628 5.392 1.00 87.88 122 VAL A CA 1
ATOM 975 C C . VAL A 1 122 ? -15.424 11.471 6.632 1.00 87.88 122 VAL A C 1
ATOM 977 O O . VAL A 1 122 ? -15.229 12.688 6.625 1.00 87.88 122 VAL A O 1
ATOM 980 N N . SER A 1 123 ? -15.867 10.816 7.699 1.00 88.00 123 SER A N 1
ATOM 981 C CA . SER A 1 123 ? -16.097 11.455 8.993 1.00 88.00 123 SER A CA 1
ATOM 982 C C . SER A 1 123 ? -14.784 11.892 9.649 1.00 88.00 123 SER A C 1
ATOM 984 O O . SER A 1 123 ? -13.706 11.389 9.322 1.00 88.00 123 SER A O 1
ATOM 986 N N . ALA A 1 124 ? -14.889 12.800 10.622 1.00 90.12 124 ALA A N 1
ATOM 987 C CA . ALA A 1 124 ? -13.793 13.077 11.546 1.00 90.12 124 ALA A CA 1
ATOM 988 C C . ALA A 1 124 ? -13.365 11.792 12.279 1.00 90.12 124 ALA A C 1
ATOM 990 O O . ALA A 1 124 ? -14.183 10.905 12.529 1.00 90.12 124 ALA A O 1
ATOM 991 N N . GLY A 1 125 ? -12.091 11.701 12.652 1.00 91.50 125 GLY A N 1
ATOM 992 C CA . GLY A 1 125 ? -11.545 10.522 13.316 1.00 91.50 125 GLY A CA 1
ATOM 993 C C . GLY A 1 125 ? -10.106 10.239 12.917 1.00 91.50 125 GLY A C 1
ATOM 994 O O . GLY A 1 125 ? -9.408 11.098 12.379 1.00 91.50 125 GLY A O 1
ATOM 995 N N . SER A 1 126 ? -9.642 9.022 13.197 1.00 93.44 126 SER A N 1
ATOM 996 C CA . SER A 1 126 ? -8.292 8.603 12.824 1.00 93.44 126 SER A CA 1
ATOM 997 C C . SER A 1 126 ? -8.286 7.314 12.029 1.00 93.44 126 SER A C 1
ATOM 999 O O . SER A 1 126 ? -8.997 6.371 12.370 1.00 93.44 126 SER A O 1
ATOM 1001 N N . VAL A 1 127 ? -7.423 7.260 11.021 1.00 94.19 127 VAL A N 1
ATOM 1002 C CA . VAL A 1 127 ? -7.210 6.078 10.194 1.00 94.19 127 VAL A CA 1
ATOM 1003 C C . VAL A 1 127 ? -5.722 5.835 10.028 1.00 94.19 127 VAL A C 1
ATOM 1005 O O . VAL A 1 127 ? -4.938 6.767 9.844 1.00 94.19 127 VAL A O 1
ATOM 1008 N N . ARG A 1 128 ? -5.328 4.571 10.089 1.00 95.81 128 ARG A N 1
ATOM 1009 C CA . ARG A 1 128 ? -3.993 4.112 9.725 1.00 95.81 128 ARG A CA 1
ATOM 1010 C C . ARG A 1 128 ? -4.028 3.514 8.340 1.00 95.81 128 ARG A C 1
ATOM 1012 O O . ARG A 1 128 ? -4.909 2.714 8.042 1.00 95.81 128 ARG A O 1
ATOM 1019 N N . VAL A 1 129 ? -3.062 3.882 7.517 1.00 94.69 129 VAL A N 1
ATOM 1020 C CA . VAL A 1 129 ? -2.911 3.382 6.152 1.00 94.69 129 VAL A CA 1
ATOM 1021 C C . VAL A 1 129 ? -1.502 2.827 6.018 1.00 94.69 129 VAL A C 1
ATOM 1023 O O . VAL A 1 129 ? -0.547 3.386 6.561 1.00 94.69 129 VAL A O 1
ATOM 1026 N N . ALA A 1 130 ? -1.374 1.696 5.340 1.00 94.94 130 ALA A N 1
ATOM 1027 C CA . ALA A 1 130 ? -0.098 1.120 4.964 1.00 94.94 130 ALA A CA 1
ATOM 1028 C C . ALA A 1 130 ? -0.175 0.573 3.542 1.00 94.94 130 ALA A C 1
ATOM 1030 O O . ALA A 1 130 ? -1.126 -0.123 3.187 1.00 94.94 130 ALA A O 1
ATOM 1031 N N . VAL A 1 131 ? 0.833 0.887 2.736 1.00 94.44 131 VAL A N 1
ATOM 1032 C CA . VAL A 1 131 ? 0.931 0.460 1.343 1.00 94.44 131 VAL A CA 1
ATOM 1033 C C . VAL A 1 131 ? 2.327 -0.072 1.083 1.00 94.44 131 VAL A C 1
ATOM 1035 O O . VAL A 1 131 ? 3.331 0.553 1.434 1.00 94.44 131 VAL A O 1
ATOM 1038 N N . TYR A 1 132 ? 2.372 -1.225 0.430 1.00 95.12 132 TYR A N 1
ATOM 1039 C CA . TYR A 1 132 ? 3.594 -1.918 0.061 1.00 95.12 132 TYR A CA 1
ATOM 1040 C C . TYR A 1 132 ? 3.542 -2.359 -1.390 1.00 95.12 132 TYR A C 1
ATOM 1042 O O . TYR A 1 132 ? 2.478 -2.691 -1.913 1.00 95.12 132 TYR A O 1
ATOM 1050 N N . THR A 1 133 ? 4.713 -2.458 -2.008 1.00 96.19 133 THR A N 1
ATOM 1051 C CA . THR A 1 133 ? 4.890 -3.187 -3.265 1.00 96.19 133 THR A CA 1
ATOM 1052 C C . THR A 1 133 ? 5.967 -4.245 -3.107 1.00 96.19 133 THR A C 1
ATOM 1054 O O . THR A 1 133 ? 6.956 -4.033 -2.406 1.00 96.19 133 THR A O 1
ATOM 1057 N N . ILE A 1 134 ? 5.753 -5.401 -3.730 1.00 97.44 134 ILE A N 1
ATOM 1058 C CA . ILE A 1 134 ? 6.587 -6.596 -3.603 1.00 97.44 134 ILE A CA 1
ATOM 1059 C C . ILE A 1 134 ? 6.918 -7.105 -5.014 1.00 97.44 134 ILE A C 1
ATOM 1061 O O . ILE A 1 134 ? 5.994 -7.410 -5.772 1.00 97.44 134 ILE A O 1
ATOM 1065 N N . PRO A 1 135 ? 8.200 -7.217 -5.397 1.00 97.12 135 PRO A N 1
ATOM 1066 C CA . PRO A 1 135 ? 8.605 -7.728 -6.701 1.00 97.12 135 PRO A CA 1
ATOM 1067 C C . PRO A 1 135 ? 8.448 -9.244 -6.758 1.00 97.12 135 PRO A C 1
ATOM 1069 O O . PRO A 1 135 ? 9.087 -9.969 -6.000 1.00 97.12 135 PRO A O 1
ATOM 1072 N N . ILE A 1 136 ? 7.647 -9.733 -7.702 1.00 96.12 136 ILE A N 1
ATOM 1073 C CA . ILE A 1 136 ? 7.367 -11.171 -7.888 1.00 96.12 136 ILE A CA 1
ATOM 1074 C C . ILE A 1 136 ? 8.117 -11.785 -9.077 1.00 96.12 136 ILE A C 1
ATOM 1076 O O . ILE A 1 136 ? 7.943 -12.958 -9.396 1.00 96.12 136 ILE A O 1
ATOM 1080 N N . SER A 1 137 ? 8.965 -10.997 -9.739 1.00 94.31 137 SER A N 1
ATOM 1081 C CA . SER A 1 137 ? 9.962 -11.493 -10.686 1.00 94.31 137 SER A CA 1
ATOM 1082 C C . SER A 1 137 ? 11.261 -10.702 -10.574 1.00 94.31 137 SER A C 1
ATOM 1084 O O . SER A 1 137 ? 11.274 -9.574 -10.068 1.00 94.31 137 SER A O 1
ATOM 1086 N N . ASN A 1 138 ? 12.360 -11.296 -11.046 1.00 94.56 138 ASN A N 1
ATOM 1087 C CA . ASN A 1 138 ? 13.652 -10.623 -11.076 1.00 94.56 138 ASN A CA 1
ATOM 1088 C C . ASN A 1 138 ? 13.593 -9.386 -11.981 1.00 94.56 138 ASN A C 1
ATOM 1090 O O . ASN A 1 138 ? 13.150 -9.461 -13.130 1.00 94.56 138 ASN A O 1
ATOM 1094 N N . GLY A 1 139 ? 14.062 -8.251 -11.471 1.00 93.31 139 GLY A N 1
ATOM 1095 C CA . GLY A 1 139 ? 14.024 -6.998 -12.210 1.00 93.31 139 GLY A CA 1
ATOM 1096 C C . GLY A 1 139 ? 14.883 -5.904 -11.600 1.00 93.31 139 GLY A C 1
ATOM 1097 O O . GLY A 1 139 ? 15.438 -6.052 -10.509 1.00 93.31 139 GLY A O 1
ATOM 1098 N N . SER A 1 140 ? 14.962 -4.799 -12.336 1.00 95.75 140 SER A N 1
ATOM 1099 C CA . SER A 1 140 ? 15.599 -3.558 -11.912 1.00 95.75 140 SER A CA 1
ATOM 1100 C C . SER A 1 140 ? 14.535 -2.500 -11.681 1.00 95.75 140 SER A C 1
ATOM 1102 O O . SER A 1 140 ? 13.721 -2.211 -12.564 1.00 95.75 140 SER A O 1
ATOM 1104 N N . TRP A 1 141 ? 14.563 -1.920 -10.491 1.00 95.38 141 TRP A N 1
ATOM 1105 C CA . TRP A 1 141 ? 13.519 -1.054 -9.980 1.00 95.38 141 TRP A CA 1
ATOM 1106 C C . TRP A 1 141 ? 14.133 0.253 -9.497 1.00 95.38 141 TRP A C 1
ATOM 1108 O O . TRP A 1 141 ? 15.101 0.242 -8.734 1.00 95.38 141 TRP A O 1
ATOM 1118 N N . LYS A 1 142 ? 13.559 1.376 -9.920 1.00 95.00 142 LYS A N 1
ATOM 1119 C CA . LYS A 1 142 ? 13.777 2.673 -9.284 1.00 95.00 142 LYS A CA 1
ATOM 1120 C C . LYS A 1 142 ? 12.569 2.956 -8.404 1.00 95.00 142 LYS A C 1
ATOM 1122 O O . LYS A 1 142 ? 11.442 2.946 -8.888 1.00 95.00 142 LYS A O 1
ATOM 1127 N N . ILE A 1 143 ? 12.809 3.177 -7.126 1.00 94.12 143 ILE A N 1
ATOM 1128 C CA . ILE A 1 143 ? 11.790 3.467 -6.125 1.00 94.12 143 ILE A CA 1
ATOM 1129 C C . ILE A 1 143 ? 11.879 4.954 -5.816 1.00 94.12 143 ILE A C 1
ATOM 1131 O O . ILE A 1 143 ? 12.975 5.455 -5.568 1.00 94.12 143 ILE A O 1
ATOM 1135 N N . GLU A 1 144 ? 10.752 5.656 -5.838 1.00 91.50 144 GLU A N 1
ATOM 1136 C CA . GLU A 1 144 ? 10.667 7.050 -5.412 1.00 91.50 144 GLU A CA 1
ATOM 1137 C C . GLU A 1 144 ? 9.780 7.141 -4.172 1.00 91.50 144 GLU A C 1
ATOM 1139 O O . GLU A 1 144 ? 8.688 6.578 -4.115 1.00 91.50 144 GLU A O 1
ATOM 1144 N N . THR A 1 145 ? 10.293 7.797 -3.136 1.00 85.81 145 THR A N 1
ATOM 1145 C CA . THR A 1 145 ? 9.661 7.863 -1.818 1.00 85.81 145 THR A CA 1
ATOM 1146 C C . THR A 1 145 ? 9.501 9.315 -1.398 1.00 85.81 145 THR A C 1
ATOM 1148 O O . THR A 1 145 ? 10.455 10.088 -1.499 1.00 85.81 145 THR A O 1
ATOM 1151 N N . GLY A 1 146 ? 8.298 9.690 -0.960 1.00 80.25 146 GLY A N 1
ATOM 1152 C CA . GLY A 1 146 ? 7.973 11.054 -0.548 1.00 80.25 146 GLY A CA 1
ATOM 1153 C C . GLY A 1 146 ? 8.275 11.269 0.929 1.00 80.25 146 GLY A C 1
ATOM 1154 O O . GLY A 1 146 ? 7.422 11.006 1.774 1.00 80.25 146 GLY A O 1
ATOM 1155 N N . GLU A 1 147 ? 9.471 11.760 1.233 1.00 80.50 147 GLU A N 1
ATOM 1156 C CA . GLU A 1 147 ? 9.883 12.093 2.594 1.00 80.50 147 GLU A CA 1
ATOM 1157 C C . GLU A 1 147 ? 9.205 13.384 3.054 1.00 80.50 147 GLU A C 1
ATOM 1159 O O . GLU A 1 147 ? 9.244 14.406 2.362 1.00 80.50 147 GLU A O 1
ATOM 1164 N N . LEU A 1 148 ? 8.601 13.341 4.241 1.00 77.56 148 LEU A N 1
ATOM 1165 C CA . LEU A 1 148 ? 8.051 14.526 4.885 1.00 77.56 148 LEU A CA 1
ATOM 1166 C C . LEU A 1 148 ? 9.169 15.415 5.430 1.00 77.56 148 LEU A C 1
ATOM 1168 O O . LEU A 1 148 ? 10.086 14.936 6.093 1.00 77.56 148 LEU A O 1
ATOM 1172 N N . LEU A 1 149 ? 9.055 16.725 5.205 1.00 79.31 149 LEU A N 1
ATOM 1173 C CA . LEU A 1 149 ? 9.951 17.706 5.826 1.00 79.31 149 LEU A CA 1
ATOM 1174 C C . LEU A 1 149 ? 9.657 17.9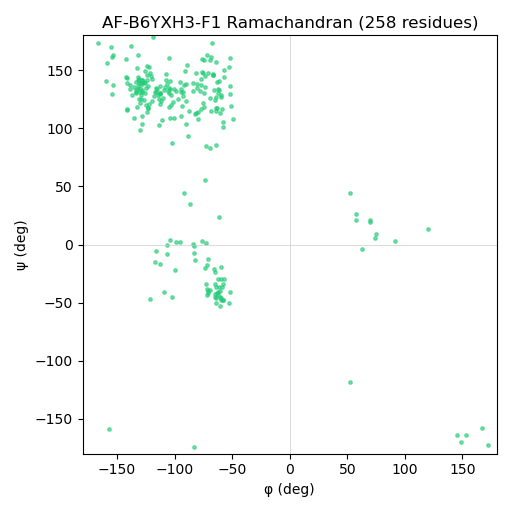06 7.324 1.00 79.31 149 LEU A C 1
ATOM 1176 O O . LEU A 1 149 ? 10.530 18.360 8.059 1.00 79.31 149 LEU A O 1
ATOM 1180 N N . GLU A 1 150 ? 8.451 17.547 7.772 1.00 81.69 150 GLU A N 1
ATOM 1181 C CA . GLU A 1 150 ? 7.999 17.616 9.163 1.00 81.69 150 GLU A CA 1
ATOM 1182 C C . GLU A 1 150 ? 7.124 16.397 9.502 1.00 81.69 150 GLU A C 1
ATOM 1184 O O . GLU A 1 150 ? 6.297 15.978 8.693 1.00 81.69 150 GLU A O 1
ATOM 1189 N N . ASN A 1 151 ? 7.298 15.817 10.693 1.00 85.31 151 ASN A N 1
ATOM 1190 C CA . ASN A 1 151 ? 6.476 14.715 11.200 1.00 85.31 151 ASN A CA 1
ATOM 1191 C C . ASN A 1 151 ? 6.101 15.009 12.669 1.00 85.31 151 ASN A C 1
ATOM 1193 O O . ASN A 1 151 ? 6.997 14.953 13.517 1.00 85.31 151 ASN A O 1
ATOM 1197 N N . PRO A 1 152 ? 4.835 15.334 13.005 1.00 87.12 152 PRO A N 1
ATOM 1198 C CA . PRO A 1 152 ? 3.637 15.307 12.156 1.00 87.12 152 PRO A CA 1
ATOM 1199 C C . PRO A 1 152 ? 3.645 16.339 11.021 1.00 87.12 152 PRO A C 1
ATOM 1201 O O . PRO A 1 152 ? 4.099 17.462 11.195 1.00 87.12 152 PRO A O 1
ATOM 1204 N N . TYR A 1 153 ? 3.060 15.969 9.884 1.00 86.12 153 TYR A N 1
ATOM 1205 C CA . TYR A 1 153 ? 2.692 16.893 8.816 1.00 86.12 153 TYR A CA 1
ATOM 1206 C C . TYR A 1 153 ? 1.292 17.450 9.076 1.00 86.12 153 TYR A C 1
ATOM 1208 O O . TYR A 1 153 ? 0.307 16.709 9.057 1.00 86.12 153 TYR A O 1
ATOM 1216 N N . TRP A 1 154 ? 1.190 18.755 9.312 1.00 86.12 154 TRP A N 1
ATOM 1217 C CA . TRP A 1 154 ? -0.093 19.439 9.468 1.00 86.12 154 TRP A CA 1
ATOM 1218 C C . TRP A 1 154 ? -0.664 19.816 8.101 1.00 86.12 154 TRP A C 1
ATOM 1220 O O . TRP A 1 154 ? 0.043 20.406 7.282 1.00 86.12 154 TRP A O 1
ATOM 1230 N N . PHE A 1 155 ? -1.945 19.526 7.851 1.00 83.44 155 PHE A N 1
ATOM 1231 C CA . PHE A 1 155 ? -2.565 19.788 6.540 1.00 83.44 155 PHE A CA 1
ATOM 1232 C C . PHE A 1 155 ? -2.636 21.279 6.185 1.00 83.44 155 PHE A C 1
ATOM 1234 O O . PHE A 1 155 ? -2.666 21.630 5.011 1.00 83.44 155 PHE A O 1
ATOM 1241 N N . ASN A 1 156 ? -2.615 22.160 7.188 1.00 82.88 156 ASN A N 1
ATOM 1242 C CA . ASN A 1 156 ? -2.561 23.611 7.004 1.00 82.88 156 ASN A CA 1
ATOM 1243 C C . ASN A 1 156 ? -1.135 24.158 6.780 1.00 82.88 156 ASN A C 1
ATOM 1245 O O . ASN A 1 156 ? -0.960 25.370 6.630 1.00 82.88 156 ASN A O 1
ATOM 1249 N N . SER A 1 157 ? -0.110 23.300 6.801 1.00 76.19 157 SER A N 1
ATOM 1250 C CA . SER A 1 157 ? 1.278 23.713 6.610 1.00 76.19 157 SER A CA 1
ATOM 1251 C C . SER A 1 157 ? 1.609 23.885 5.124 1.00 76.19 157 SER A C 1
ATOM 1253 O O . SER A 1 157 ? 1.109 23.175 4.254 1.00 76.19 157 SER A O 1
ATOM 1255 N N . THR A 1 158 ? 2.508 24.823 4.819 1.00 58.06 158 THR A N 1
ATOM 1256 C CA . THR A 1 158 ? 3.077 25.004 3.471 1.00 58.06 158 THR A CA 1
ATOM 1257 C C . THR A 1 158 ? 4.265 24.074 3.204 1.00 58.06 158 THR A C 1
ATOM 1259 O O . THR A 1 158 ? 4.873 24.137 2.133 1.00 58.06 158 THR A O 1
ATOM 1262 N N . GLY A 1 159 ? 4.624 23.233 4.181 1.00 57.31 159 GLY A N 1
ATOM 1263 C CA . GLY A 1 159 ? 5.720 22.281 4.076 1.00 57.31 159 GLY A CA 1
ATOM 1264 C C . GLY A 1 159 ? 5.418 21.235 3.008 1.00 57.31 159 GLY A C 1
ATOM 1265 O O . GLY A 1 159 ? 4.382 20.585 3.036 1.00 57.31 159 GLY A O 1
ATOM 1266 N N . GLY A 1 160 ? 6.307 21.087 2.029 1.00 60.66 160 GLY A N 1
ATOM 1267 C CA . GLY A 1 160 ? 6.211 20.010 1.047 1.00 60.66 160 GLY A CA 1
ATOM 1268 C C . GLY A 1 160 ? 6.803 18.694 1.558 1.00 60.66 160 GLY A C 1
ATOM 1269 O O . GLY A 1 160 ? 7.264 18.582 2.694 1.00 60.66 160 GLY A O 1
ATOM 1270 N N . GLY A 1 161 ? 6.856 17.711 0.663 1.00 69.94 161 GLY A N 1
ATOM 1271 C CA . GLY A 1 161 ? 7.762 16.571 0.779 1.00 69.94 161 GLY A CA 1
ATOM 1272 C C . GLY A 1 161 ? 8.929 16.702 -0.198 1.00 69.94 161 GLY A C 1
ATOM 1273 O O . GLY A 1 161 ? 8.839 17.430 -1.191 1.00 69.94 161 GLY A O 1
ATOM 1274 N N . ARG A 1 162 ? 10.023 15.981 0.055 1.00 77.69 162 ARG A N 1
ATOM 1275 C CA . ARG A 1 162 ? 11.080 15.759 -0.944 1.00 77.69 162 ARG A CA 1
ATOM 1276 C C . ARG A 1 162 ? 11.018 14.323 -1.443 1.00 77.69 162 ARG A C 1
ATOM 1278 O O . ARG A 1 162 ? 10.781 13.408 -0.663 1.00 77.69 162 ARG A O 1
ATOM 1285 N N . PHE A 1 163 ? 11.255 14.120 -2.735 1.00 81.94 163 PHE A N 1
ATOM 1286 C CA . PHE A 1 163 ? 11.339 12.776 -3.293 1.00 81.94 163 PHE A CA 1
ATOM 1287 C C . PHE A 1 163 ? 12.775 12.270 -3.232 1.00 81.94 163 PHE A C 1
ATOM 1289 O O . PHE A 1 163 ? 13.691 12.899 -3.765 1.00 81.94 163 PHE A O 1
ATOM 1296 N N . VAL A 1 164 ? 12.962 11.123 -2.587 1.00 86.62 164 VAL A N 1
ATOM 1297 C CA . VAL A 1 164 ? 14.229 10.391 -2.574 1.00 86.62 164 VAL A CA 1
ATOM 1298 C C . VAL A 1 164 ? 14.099 9.199 -3.509 1.00 86.62 164 VAL A C 1
ATOM 1300 O O . VAL A 1 164 ? 13.097 8.487 -3.478 1.00 86.62 164 VAL A O 1
ATOM 1303 N N . SER A 1 165 ? 15.108 8.986 -4.355 1.00 90.69 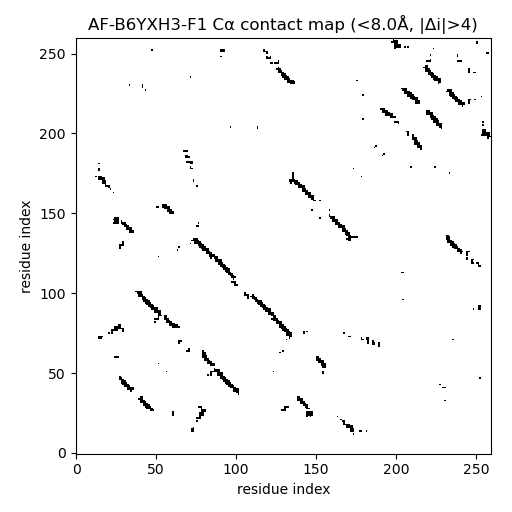165 SER A N 1
ATOM 1304 C CA . SER A 1 165 ? 15.158 7.831 -5.249 1.00 90.69 165 SER A CA 1
ATOM 1305 C C . SER A 1 165 ? 16.163 6.794 -4.763 1.00 90.69 165 SER A C 1
ATOM 1307 O O . SER A 1 165 ? 17.322 7.124 -4.508 1.00 90.69 165 SER A O 1
ATOM 1309 N N . THR A 1 166 ? 15.753 5.531 -4.726 1.00 91.94 166 THR A N 1
ATOM 1310 C CA . THR A 1 166 ? 16.634 4.385 -4.474 1.00 91.94 166 THR A CA 1
ATOM 1311 C C . THR A 1 166 ? 16.526 3.370 -5.605 1.00 91.94 166 THR A C 1
ATOM 1313 O O . THR A 1 166 ? 15.526 3.299 -6.320 1.00 91.94 166 THR A O 1
ATOM 1316 N N . TRP A 1 167 ? 17.594 2.600 -5.808 1.00 94.19 167 TRP A N 1
ATOM 1317 C CA . TRP A 1 167 ? 17.620 1.516 -6.785 1.00 94.19 167 TRP A CA 1
ATOM 1318 C C . TRP A 1 167 ? 17.577 0.174 -6.077 1.00 94.19 167 TRP A C 1
ATOM 1320 O O . TRP A 1 167 ? 18.281 -0.040 -5.092 1.00 94.19 167 TRP A O 1
ATOM 1330 N N . PHE A 1 168 ? 16.796 -0.741 -6.631 1.00 94.38 168 PHE A N 1
ATOM 1331 C CA . PHE A 1 168 ? 16.709 -2.116 -6.178 1.00 94.38 168 PHE A CA 1
ATOM 1332 C C . PHE A 1 168 ? 16.837 -3.057 -7.377 1.00 94.38 168 PHE A C 1
ATOM 1334 O O . PHE A 1 168 ? 16.201 -2.860 -8.411 1.00 94.38 168 PHE A O 1
ATOM 1341 N N . ASN A 1 169 ? 17.668 -4.088 -7.242 1.00 95.56 169 ASN A N 1
ATOM 1342 C CA . ASN A 1 169 ? 17.821 -5.144 -8.239 1.00 95.56 169 ASN A CA 1
ATOM 1343 C C . ASN A 1 169 ? 17.543 -6.479 -7.565 1.00 95.56 169 ASN A C 1
ATOM 1345 O O . ASN A 1 169 ? 18.307 -6.891 -6.689 1.00 95.56 169 ASN A O 1
ATOM 1349 N N . GLY A 1 170 ? 16.467 -7.147 -7.961 1.00 94.75 170 GLY A N 1
ATOM 1350 C CA . GLY A 1 170 ? 16.084 -8.406 -7.344 1.00 94.75 170 GLY A CA 1
ATOM 1351 C C . GLY A 1 170 ? 14.599 -8.717 -7.418 1.00 94.75 170 GLY A C 1
ATOM 1352 O O . GLY A 1 170 ? 13.847 -8.126 -8.198 1.00 94.75 170 GLY A O 1
ATOM 1353 N N . THR A 1 171 ? 14.200 -9.672 -6.581 1.00 96.31 171 THR A N 1
ATOM 1354 C CA . THR A 1 171 ? 12.832 -10.176 -6.437 1.00 96.31 171 THR A CA 1
ATOM 1355 C C . THR A 1 171 ? 12.607 -10.777 -5.048 1.00 96.31 171 THR A C 1
ATOM 1357 O O . THR A 1 171 ? 13.558 -10.958 -4.286 1.00 96.31 171 THR A O 1
ATOM 1360 N N . CYS A 1 172 ? 11.357 -11.086 -4.713 1.00 96.50 172 CYS A N 1
ATOM 1361 C CA . CYS A 1 172 ? 11.020 -11.989 -3.624 1.00 96.50 172 CYS A CA 1
ATOM 1362 C C . CYS A 1 172 ? 11.238 -13.445 -4.052 1.00 96.50 172 CYS A C 1
ATOM 1364 O O . CYS A 1 172 ? 10.923 -13.829 -5.176 1.00 96.50 172 CYS A O 1
ATOM 1366 N N . THR A 1 173 ? 11.726 -14.284 -3.142 1.00 95.25 173 THR A N 1
ATOM 1367 C CA . THR A 1 173 ? 11.871 -15.729 -3.377 1.00 95.25 173 THR A CA 1
ATOM 1368 C C . THR A 1 173 ? 10.539 -16.481 -3.407 1.00 95.25 173 THR A C 1
ATOM 1370 O O . THR A 1 173 ? 10.493 -17.609 -3.895 1.00 95.25 173 THR A O 1
ATOM 1373 N N . CYS A 1 174 ? 9.474 -15.879 -2.876 1.00 94.12 174 CYS A N 1
ATOM 1374 C CA . CYS A 1 174 ? 8.143 -16.470 -2.807 1.00 94.12 174 CYS A CA 1
ATOM 1375 C C . CYS A 1 174 ? 7.290 -16.131 -4.024 1.00 94.12 174 CYS A C 1
ATOM 1377 O O . CYS A 1 174 ? 7.372 -15.042 -4.597 1.00 94.12 174 CYS A O 1
ATOM 1379 N N . LYS A 1 175 ? 6.400 -17.060 -4.361 1.00 94.88 175 LYS A N 1
ATOM 1380 C CA . LYS A 1 175 ? 5.312 -16.825 -5.307 1.00 94.88 175 LYS A CA 1
ATOM 1381 C C . LYS A 1 175 ? 4.274 -15.858 -4.718 1.00 94.88 175 LYS A C 1
ATOM 1383 O O . LYS A 1 175 ? 4.180 -15.734 -3.494 1.00 94.88 175 LYS A O 1
ATOM 1388 N N . PRO A 1 176 ? 3.457 -15.202 -5.563 1.00 95.44 176 PRO A N 1
ATOM 1389 C CA . PRO A 1 176 ? 2.410 -14.290 -5.104 1.00 95.44 176 PRO A CA 1
ATOM 1390 C C . PRO A 1 176 ? 1.479 -14.902 -4.045 1.00 95.44 176 PRO A C 1
ATOM 1392 O O . PRO A 1 176 ? 1.143 -14.243 -3.067 1.00 95.44 176 PRO A O 1
ATOM 1395 N N . GLU A 1 177 ? 1.096 -16.168 -4.198 1.00 96.06 177 GLU A N 1
ATOM 1396 C CA . GLU A 1 177 ? 0.194 -16.865 -3.274 1.00 96.06 177 GLU A CA 1
ATOM 1397 C C . GLU A 1 177 ? 0.859 -17.127 -1.913 1.00 96.06 177 GLU A C 1
ATOM 1399 O O . GLU A 1 177 ? 0.238 -16.921 -0.871 1.00 96.06 177 GLU A O 1
ATOM 1404 N N . GLU A 1 178 ? 2.147 -17.491 -1.916 1.00 96.56 178 GLU A N 1
ATOM 1405 C CA . GLU A 1 178 ? 2.950 -17.695 -0.700 1.00 96.56 178 GLU A CA 1
ATOM 1406 C C . GLU A 1 178 ? 3.114 -16.370 0.082 1.00 96.56 178 GLU A C 1
ATOM 1408 O O . GLU A 1 178 ? 3.100 -16.363 1.312 1.00 96.56 178 GLU A O 1
ATOM 1413 N N . ILE A 1 179 ? 3.201 -15.224 -0.612 1.00 96.81 179 ILE A N 1
ATOM 1414 C CA . ILE A 1 179 ? 3.230 -13.885 0.010 1.00 96.81 179 ILE A CA 1
ATOM 1415 C C . ILE A 1 179 ? 1.908 -13.573 0.725 1.00 96.81 179 ILE A C 1
ATOM 1417 O O . ILE A 1 179 ? 1.926 -13.068 1.855 1.00 96.81 179 ILE A O 1
ATOM 1421 N N . VAL A 1 180 ? 0.768 -13.864 0.083 1.00 97.38 180 VAL A N 1
ATOM 1422 C CA . VAL A 1 180 ? -0.562 -13.685 0.689 1.00 97.38 180 VAL A CA 1
ATOM 1423 C C . VAL A 1 180 ? -0.666 -14.551 1.941 1.00 97.38 180 VAL A C 1
ATOM 1425 O O . VAL A 1 180 ? -0.932 -14.029 3.021 1.00 97.38 180 VAL A O 1
ATOM 1428 N N . GLU A 1 181 ? -0.374 -15.847 1.831 1.00 97.31 181 GLU A N 1
ATOM 1429 C CA . GLU A 1 181 ? -0.458 -16.790 2.948 1.00 97.31 181 GLU A CA 1
ATOM 1430 C C . GLU A 1 181 ? 0.433 -16.378 4.128 1.00 97.31 181 GLU A C 1
ATOM 1432 O O . GLU A 1 181 ? -0.038 -16.308 5.267 1.00 97.31 181 GLU A O 1
ATOM 1437 N N . ALA A 1 182 ? 1.695 -16.024 3.867 1.00 96.94 182 ALA A N 1
ATOM 1438 C CA . ALA A 1 182 ? 2.629 -15.588 4.901 1.00 96.94 182 ALA A CA 1
ATOM 1439 C C . ALA A 1 182 ? 2.141 -14.325 5.629 1.00 96.94 182 ALA A C 1
ATOM 1441 O O . ALA A 1 182 ? 2.265 -14.218 6.852 1.00 96.94 182 ALA A O 1
ATOM 1442 N N . THR A 1 183 ? 1.556 -13.375 4.897 1.00 97.81 183 THR A N 1
ATOM 144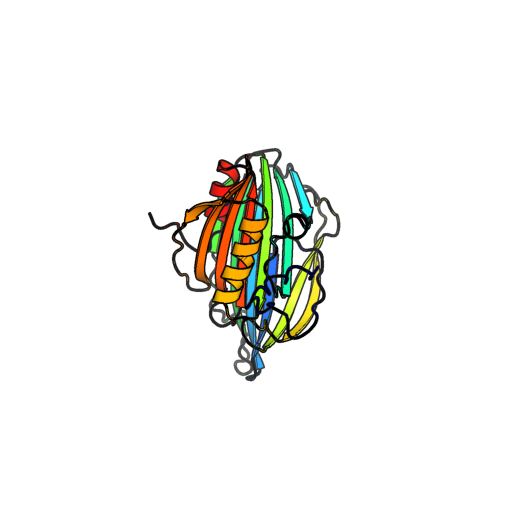3 C CA . THR A 1 183 ? 1.014 -12.143 5.487 1.00 97.81 183 THR A CA 1
ATOM 1444 C C . THR A 1 183 ? -0.255 -12.425 6.294 1.00 97.81 183 THR A C 1
ATOM 1446 O O . THR A 1 183 ? -0.395 -11.934 7.413 1.00 97.81 183 THR A O 1
ATOM 1449 N N . LEU A 1 184 ? -1.154 -13.277 5.793 1.00 98.06 184 LEU A N 1
ATOM 1450 C CA . LEU A 1 184 ? -2.355 -13.692 6.522 1.00 98.06 184 LEU A CA 1
ATOM 1451 C C . LEU A 1 184 ? -2.020 -14.472 7.799 1.00 98.06 184 LEU A C 1
ATOM 1453 O O . LEU A 1 184 ? -2.685 -14.279 8.818 1.00 98.06 184 LEU A O 1
ATOM 1457 N N . LYS A 1 185 ? -0.973 -15.310 7.783 1.00 97.44 185 LYS A N 1
ATOM 1458 C CA . LYS A 1 185 ? -0.464 -15.993 8.984 1.00 97.44 185 LYS A CA 1
ATOM 1459 C C . LYS A 1 185 ? -0.033 -14.973 10.037 1.00 97.44 185 LYS A C 1
ATOM 1461 O O . LYS A 1 185 ? -0.477 -15.076 11.174 1.00 97.44 185 LYS A O 1
ATOM 1466 N N . LYS A 1 186 ? 0.738 -13.948 9.651 1.00 97.81 186 LYS A N 1
ATOM 1467 C CA . LYS A 1 186 ? 1.145 -12.853 10.549 1.00 97.81 186 LYS A CA 1
ATOM 1468 C C . LYS A 1 186 ? -0.048 -12.092 11.136 1.00 97.81 186 LYS A C 1
ATOM 1470 O O . LYS A 1 186 ? -0.100 -11.894 12.345 1.00 97.81 186 LYS A O 1
ATOM 1475 N N . ILE A 1 187 ? -1.033 -11.731 10.310 1.00 98.38 187 ILE A N 1
ATOM 1476 C CA . ILE A 1 187 ? -2.266 -11.051 10.751 1.00 98.38 187 ILE A CA 1
ATOM 1477 C C . ILE A 1 187 ? -3.011 -11.895 11.795 1.00 98.38 187 ILE A C 1
ATOM 1479 O O . ILE A 1 187 ? -3.355 -11.398 12.869 1.00 98.38 187 ILE A O 1
ATOM 1483 N N . LYS A 1 188 ? -3.199 -13.193 11.525 1.00 98.00 188 LYS A N 1
ATOM 1484 C CA . LYS A 1 188 ? -3.842 -14.128 12.462 1.00 98.00 188 LYS A CA 1
ATOM 1485 C C . LYS A 1 188 ? -3.034 -14.291 13.752 1.00 98.00 188 LYS A C 1
ATOM 1487 O O . LYS A 1 188 ? -3.612 -14.265 14.836 1.00 98.00 188 LYS A O 1
ATOM 1492 N N . SER A 1 189 ? -1.708 -14.396 13.658 1.00 97.62 189 SER A N 1
ATOM 1493 C CA . SER A 1 189 ? -0.806 -14.443 14.818 1.00 97.62 189 SER A CA 1
ATOM 1494 C C . SER A 1 189 ? -0.850 -13.165 15.661 1.00 97.62 189 SER A C 1
ATOM 1496 O O . SER A 1 189 ? -0.699 -13.245 16.876 1.00 97.62 189 SER A O 1
ATOM 1498 N N . ALA A 1 190 ? -1.129 -12.009 15.053 1.00 97.62 190 ALA A N 1
ATOM 1499 C CA . ALA A 1 190 ? -1.355 -10.747 15.756 1.00 97.62 190 ALA A CA 1
ATOM 1500 C C . ALA A 1 190 ? -2.746 -10.651 16.426 1.00 97.62 190 ALA A C 1
ATOM 1502 O O . ALA A 1 190 ? -3.081 -9.615 17.006 1.00 97.62 190 ALA A O 1
ATOM 1503 N N . GLY A 1 191 ? -3.561 -11.711 16.365 1.00 97.88 191 GLY A N 1
ATOM 1504 C CA . GLY A 1 191 ? -4.861 -11.814 17.035 1.00 97.88 191 GLY A CA 1
ATOM 1505 C C . GLY A 1 191 ? -6.057 -11.355 16.199 1.00 97.88 191 GLY A C 1
ATOM 1506 O O . GLY A 1 191 ? -7.182 -11.369 16.696 1.00 97.88 191 GLY A O 1
ATOM 1507 N N . PHE A 1 192 ? -5.845 -10.966 14.941 1.00 98.38 192 PHE A N 1
ATOM 1508 C CA . PHE A 1 192 ? -6.929 -10.585 14.041 1.00 98.38 192 PHE A CA 1
ATOM 1509 C C . PHE A 1 192 ? -7.656 -11.814 13.491 1.00 98.38 192 PHE A C 1
ATOM 1511 O O . PHE A 1 192 ? -7.043 -12.755 12.982 1.00 98.38 192 PHE A O 1
ATOM 1518 N N . LYS A 1 193 ? -8.988 -11.789 13.554 1.00 97.94 193 LYS A N 1
ATOM 1519 C CA . LYS A 1 193 ? -9.861 -12.806 12.961 1.00 97.94 193 LYS A CA 1
ATOM 1520 C C . LYS A 1 193 ? -10.494 -12.255 11.698 1.00 97.94 193 LYS A C 1
ATOM 1522 O O . LYS A 1 193 ? -10.974 -11.127 11.691 1.00 97.94 193 LYS A O 1
ATOM 1527 N N . GLU A 1 194 ? -10.499 -13.053 10.642 1.00 97.69 194 GLU A N 1
ATOM 1528 C CA . GLU A 1 194 ? -11.198 -12.709 9.407 1.00 97.69 194 GLU A CA 1
ATOM 1529 C C . GLU A 1 19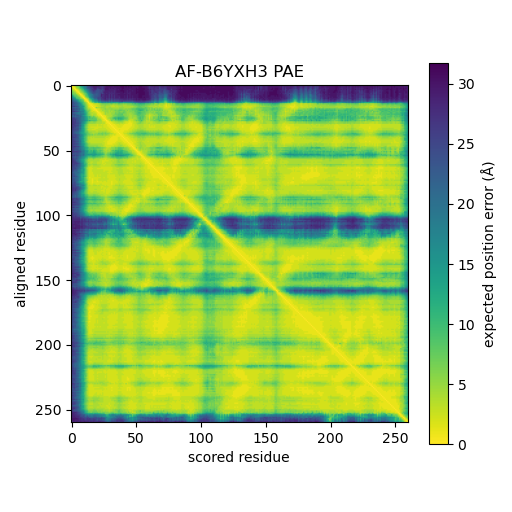4 ? -12.702 -12.617 9.685 1.00 97.69 194 GLU A C 1
ATOM 1531 O O . GLU A 1 194 ? -13.280 -13.525 10.286 1.00 97.69 194 GLU A O 1
ATOM 1536 N N . LYS A 1 195 ? -13.311 -11.493 9.307 1.00 95.25 195 LYS A N 1
ATOM 1537 C CA . LYS A 1 195 ? -14.737 -11.215 9.501 1.00 95.25 195 LYS A CA 1
ATOM 1538 C C . LYS A 1 195 ? -15.509 -11.413 8.201 1.00 95.25 195 LYS A C 1
ATOM 1540 O O . LYS A 1 195 ? -16.581 -12.006 8.216 1.00 95.25 195 LYS A O 1
ATOM 1545 N N . GLU A 1 196 ? -14.975 -10.893 7.101 1.00 94.25 196 GLU A N 1
ATOM 1546 C CA . GLU A 1 196 ? -15.689 -10.804 5.829 1.00 94.25 196 GLU A CA 1
ATOM 1547 C C . GLU A 1 196 ? -14.703 -10.770 4.660 1.00 94.25 196 GLU A C 1
ATOM 1549 O O . GLU A 1 196 ? -13.781 -9.954 4.654 1.00 94.25 196 GLU A O 1
ATOM 1554 N N . HIS A 1 197 ? -14.916 -11.629 3.663 1.00 94.12 197 HIS A N 1
ATOM 1555 C CA . HIS A 1 197 ? -14.211 -11.550 2.388 1.00 94.12 197 HIS A CA 1
ATOM 1556 C C . HIS A 1 197 ? -14.857 -10.481 1.503 1.00 94.12 197 HIS 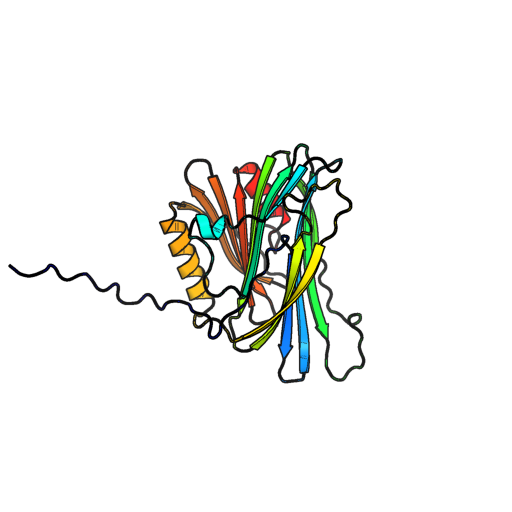A C 1
ATOM 1558 O O . HIS A 1 197 ? -16.080 -10.413 1.414 1.00 94.12 197 HIS A O 1
ATOM 1564 N N . VAL A 1 198 ? -14.045 -9.676 0.820 1.00 88.94 198 VAL A N 1
ATOM 1565 C CA . VAL A 1 198 ? -14.523 -8.566 -0.015 1.00 88.94 198 VAL A CA 1
ATOM 1566 C C . VAL A 1 198 ? -14.226 -8.879 -1.472 1.00 88.94 198 VAL A C 1
ATOM 1568 O O . VAL A 1 198 ? -13.067 -9.053 -1.835 1.00 88.94 198 VAL A O 1
ATOM 1571 N N . GLY A 1 199 ? -15.252 -8.932 -2.320 1.00 85.81 199 GLY A N 1
ATOM 1572 C CA . GLY A 1 199 ? -15.075 -9.090 -3.762 1.00 85.81 199 GLY A CA 1
ATOM 1573 C C . GLY A 1 199 ? -14.643 -7.778 -4.417 1.00 85.81 199 GLY A C 1
ATOM 1574 O O . GLY A 1 199 ? -15.401 -6.809 -4.421 1.00 85.81 199 GLY A O 1
ATOM 1575 N N . ILE A 1 200 ? -13.444 -7.751 -5.003 1.00 84.31 200 ILE A N 1
ATOM 1576 C CA . ILE A 1 200 ? -12.934 -6.592 -5.748 1.00 84.31 200 ILE A CA 1
ATOM 1577 C C . ILE A 1 200 ? -12.926 -6.908 -7.236 1.00 84.31 200 ILE A C 1
ATOM 1579 O O . ILE A 1 200 ? -12.468 -7.970 -7.660 1.00 84.31 200 ILE A O 1
ATOM 1583 N N . LEU A 1 201 ? -13.396 -5.957 -8.038 1.00 84.19 201 LEU A N 1
ATOM 1584 C CA . LEU A 1 201 ? -13.378 -6.066 -9.490 1.00 84.19 201 LEU A CA 1
ATOM 1585 C C . LEU A 1 201 ? -11.985 -5.801 -10.068 1.00 84.19 201 LEU A C 1
ATOM 1587 O O . LEU A 1 201 ? -11.297 -4.846 -9.700 1.00 84.19 201 LEU A O 1
ATOM 1591 N N . GLU A 1 202 ? -11.599 -6.628 -11.037 1.00 88.25 202 GLU A N 1
ATOM 1592 C CA . GLU A 1 202 ? -10.398 -6.406 -11.832 1.00 88.25 202 GLU A CA 1
ATOM 1593 C C . GLU A 1 202 ? -10.480 -5.088 -12.607 1.00 88.25 202 GLU A C 1
ATOM 1595 O O . GLU A 1 202 ? -11.520 -4.711 -13.145 1.00 88.25 202 GLU A O 1
ATOM 1600 N N . THR A 1 203 ? -9.356 -4.379 -12.674 1.00 85.00 203 THR A N 1
ATOM 1601 C CA . THR A 1 203 ? -9.248 -3.109 -13.394 1.00 85.00 203 THR A CA 1
ATOM 1602 C C . THR A 1 203 ? -8.226 -3.195 -14.509 1.00 85.00 203 THR A C 1
ATOM 1604 O O . THR A 1 203 ? -7.540 -4.198 -14.687 1.00 85.00 203 THR A O 1
ATOM 1607 N N . GLU A 1 204 ? -8.063 -2.110 -15.256 1.00 84.56 204 GLU A N 1
ATOM 1608 C CA . GLU A 1 204 ? -7.020 -2.015 -16.271 1.00 84.56 204 GLU A CA 1
ATOM 1609 C C . GLU A 1 204 ? -5.588 -2.035 -15.712 1.00 84.56 204 GLU A C 1
ATOM 1611 O O . GLU A 1 204 ? -4.674 -2.379 -16.458 1.00 84.56 204 GLU A O 1
ATOM 1616 N N . VAL A 1 205 ? -5.393 -1.701 -14.428 1.00 87.56 205 VAL A N 1
ATOM 1617 C CA . VAL A 1 205 ? -4.069 -1.592 -13.780 1.00 87.56 205 VAL A CA 1
ATOM 1618 C C . VAL A 1 205 ? -3.825 -2.717 -12.780 1.00 87.56 205 VAL A C 1
ATOM 1620 O O . VAL A 1 205 ? -2.728 -3.265 -12.715 1.00 87.56 205 VAL A O 1
ATOM 1623 N N . LEU A 1 206 ? -4.848 -3.075 -12.010 1.00 90.62 206 LEU A N 1
ATOM 1624 C CA . LEU A 1 206 ? -4.759 -3.990 -10.878 1.00 90.62 206 LEU A CA 1
ATOM 1625 C C . LEU A 1 206 ? -5.595 -5.242 -11.130 1.00 90.62 206 LEU A C 1
ATOM 1627 O O . LEU A 1 206 ? -6.771 -5.151 -11.495 1.00 90.62 206 LEU A O 1
ATOM 1631 N N . LYS A 1 207 ? -4.979 -6.404 -10.907 1.00 93.25 207 LYS A N 1
ATOM 1632 C CA . LYS A 1 207 ? -5.627 -7.717 -10.886 1.00 93.25 207 LYS A CA 1
ATOM 1633 C C . LYS A 1 207 ? -5.770 -8.190 -9.428 1.00 93.25 207 LYS A C 1
ATOM 1635 O O . LYS A 1 207 ? -4.746 -8.511 -8.822 1.00 93.25 207 LYS A O 1
ATOM 1640 N N . PRO A 1 208 ? -6.989 -8.226 -8.862 1.00 93.62 208 PRO A N 1
ATOM 1641 C CA . PRO A 1 208 ? -7.238 -8.656 -7.489 1.00 93.62 208 PRO A CA 1
ATOM 1642 C C . PRO A 1 208 ? -6.728 -10.071 -7.220 1.00 93.62 208 PRO A C 1
ATOM 1644 O O . PRO A 1 208 ? -6.798 -10.944 -8.087 1.00 93.62 208 PRO A O 1
ATOM 1647 N N . MET A 1 209 ? -6.218 -10.285 -6.011 1.00 95.38 209 MET A N 1
ATOM 1648 C CA . MET A 1 209 ? -5.780 -11.595 -5.527 1.00 95.38 209 MET A CA 1
ATOM 1649 C C . MET A 1 209 ? -6.526 -12.012 -4.264 1.00 95.38 209 MET A C 1
ATOM 1651 O O . MET A 1 209 ? -6.966 -13.152 -4.160 1.00 95.38 209 MET A O 1
ATOM 1655 N N . TYR A 1 210 ? -6.635 -11.102 -3.295 1.00 96.50 210 TYR A N 1
ATOM 1656 C CA . TYR A 1 210 ? -7.271 -11.363 -2.010 1.00 96.50 210 TYR A CA 1
ATOM 1657 C C . TYR A 1 210 ? -7.681 -10.052 -1.350 1.00 96.50 210 TYR A C 1
ATOM 1659 O O . TYR A 1 210 ? -6.903 -9.098 -1.353 1.00 96.50 210 TYR A O 1
ATOM 1667 N N . SER A 1 211 ? -8.845 -10.031 -0.710 1.00 96.94 211 SER A N 1
ATOM 1668 C CA . SER A 1 211 ? -9.269 -8.904 0.114 1.00 96.94 211 SER A CA 1
ATOM 1669 C C . SER A 1 211 ? -10.245 -9.325 1.194 1.00 96.94 211 SER A C 1
ATOM 1671 O O . SER A 1 211 ? -11.155 -10.113 0.945 1.00 96.94 211 SER A O 1
ATOM 1673 N N . ALA A 1 212 ? -10.060 -8.799 2.400 1.00 97.25 212 ALA A N 1
ATOM 1674 C CA . ALA A 1 212 ? -10.935 -9.102 3.521 1.00 97.25 212 ALA A CA 1
ATOM 1675 C C . ALA A 1 212 ? -10.868 -8.032 4.612 1.00 97.25 212 ALA A C 1
ATOM 1677 O O . ALA A 1 212 ? -9.852 -7.350 4.785 1.00 97.25 212 ALA A O 1
ATOM 1678 N N . PHE A 1 213 ? -11.943 -7.952 5.391 1.00 97.75 213 PHE A N 1
ATOM 1679 C CA . PHE A 1 213 ? -11.953 -7.300 6.689 1.00 97.75 213 PHE A CA 1
ATOM 1680 C C . PHE A 1 213 ? -11.591 -8.298 7.785 1.00 97.75 213 PHE A C 1
ATOM 1682 O O . PHE A 1 213 ? -12.085 -9.427 7.833 1.00 97.75 213 PHE A O 1
ATOM 1689 N N . PHE A 1 214 ? -10.775 -7.833 8.717 1.00 98.44 214 PHE A N 1
ATOM 1690 C CA . PHE A 1 214 ? -10.381 -8.522 9.928 1.00 98.44 214 PHE A CA 1
ATOM 1691 C C . PHE A 1 214 ? -10.752 -7.683 11.146 1.00 98.44 214 PHE A C 1
ATOM 1693 O O . PHE A 1 214 ? -10.794 -6.454 11.082 1.00 98.44 214 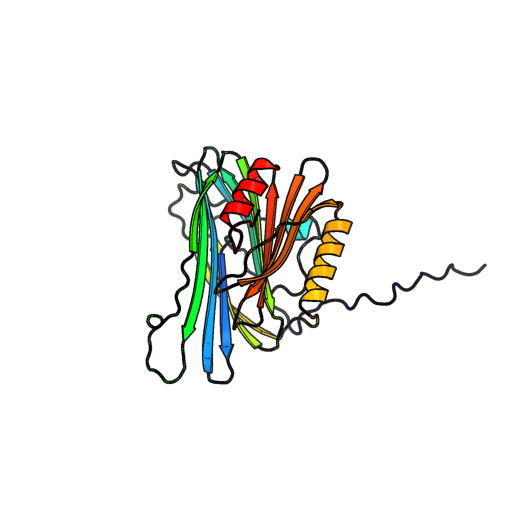PHE A O 1
ATOM 1700 N N . VAL A 1 215 ? -10.988 -8.352 12.271 1.00 97.75 215 VAL A N 1
ATOM 1701 C CA . VAL A 1 215 ? -11.335 -7.716 13.541 1.00 97.75 215 VAL A CA 1
ATOM 1702 C C . VAL A 1 215 ? -10.475 -8.262 14.676 1.00 97.75 215 VAL A C 1
ATOM 1704 O O . VAL A 1 215 ? -10.217 -9.467 14.757 1.00 97.75 215 VAL A O 1
ATOM 1707 N N . ARG A 1 216 ? -10.036 -7.365 15.558 1.00 96.69 216 ARG A N 1
ATOM 1708 C CA . ARG A 1 216 ? -9.386 -7.679 16.834 1.00 96.69 216 ARG A CA 1
ATOM 1709 C C . ARG A 1 216 ? -9.882 -6.688 17.878 1.00 96.69 216 ARG A C 1
ATOM 1711 O O . ARG A 1 216 ? -9.638 -5.493 17.744 1.00 96.69 216 ARG A O 1
ATOM 1718 N N . ASP A 1 217 ? -10.568 -7.184 18.901 1.00 92.81 217 ASP A N 1
ATOM 1719 C CA . ASP A 1 217 ? -11.251 -6.352 19.898 1.00 92.81 217 ASP A CA 1
ATOM 1720 C C . ASP A 1 217 ? -12.184 -5.331 19.216 1.00 92.81 217 ASP A C 1
ATOM 1722 O O . ASP A 1 217 ? -13.102 -5.734 18.502 1.00 92.81 217 ASP A O 1
ATOM 1726 N N . SER A 1 218 ? -11.948 -4.028 19.388 1.00 89.81 218 SER A N 1
ATOM 1727 C CA . SER A 1 218 ? -12.675 -2.951 18.701 1.00 89.81 218 SER A CA 1
ATOM 1728 C C . SER A 1 218 ? -11.981 -2.438 17.432 1.00 89.81 218 SER A C 1
ATOM 1730 O O . SER A 1 218 ? -12.467 -1.495 16.816 1.00 89.81 218 SER A O 1
ATOM 1732 N N . GLN A 1 219 ? -10.843 -3.017 17.037 1.00 94.69 219 GLN A N 1
ATOM 1733 C CA . GLN A 1 219 ? -10.070 -2.582 15.874 1.00 94.69 219 GLN A CA 1
ATOM 1734 C C . GLN A 1 219 ? -10.470 -3.360 14.623 1.00 94.69 219 GLN A C 1
ATOM 1736 O O . GLN A 1 219 ? -10.485 -4.594 14.615 1.00 94.69 219 GLN A O 1
ATOM 1741 N N . TYR A 1 220 ? -10.716 -2.623 13.546 1.00 97.38 220 TYR A N 1
ATOM 1742 C CA . TYR A 1 220 ? -10.955 -3.156 12.214 1.00 97.38 220 TYR A CA 1
ATOM 1743 C C . TYR A 1 220 ? -9.721 -2.972 11.348 1.00 97.38 220 TYR A C 1
ATOM 1745 O O . TYR A 1 220 ? -9.055 -1.942 11.412 1.00 97.38 220 TYR A O 1
ATOM 1753 N N . LEU A 1 221 ? -9.431 -3.979 10.533 1.00 98.38 221 LEU A N 1
ATOM 1754 C CA . LEU A 1 221 ? -8.330 -3.991 9.584 1.00 98.38 221 LEU A CA 1
ATOM 1755 C C . LEU A 1 221 ? -8.856 -4.472 8.232 1.00 98.38 221 LEU A C 1
ATOM 1757 O O . LEU A 1 221 ? -9.307 -5.604 8.109 1.00 98.38 221 LEU A O 1
ATOM 1761 N N . TYR A 1 222 ? -8.781 -3.633 7.211 1.00 97.81 222 TYR A N 1
ATOM 1762 C CA . TYR A 1 222 ? -8.960 -4.038 5.823 1.00 97.81 222 TYR A CA 1
ATOM 1763 C C . TYR A 1 222 ? -7.605 -4.391 5.220 1.00 97.81 222 TYR A C 1
ATOM 1765 O O . TYR A 1 222 ? -6.638 -3.660 5.438 1.00 97.81 222 TYR A O 1
ATOM 1773 N N . VAL A 1 223 ? -7.535 -5.481 4.458 1.00 97.88 223 VAL A N 1
ATOM 1774 C CA . VAL A 1 223 ? -6.333 -5.875 3.712 1.00 97.88 223 VAL A CA 1
ATOM 1775 C C . VAL A 1 223 ? -6.709 -6.214 2.280 1.00 97.88 223 VAL A C 1
ATOM 1777 O O . VAL A 1 223 ? -7.675 -6.938 2.059 1.00 97.88 223 VAL A O 1
ATOM 1780 N N . GLU A 1 224 ? -5.918 -5.738 1.322 1.00 96.94 224 GLU A N 1
ATOM 1781 C CA . GLU A 1 224 ? -6.094 -5.989 -0.107 1.00 96.94 224 GLU A CA 1
ATOM 1782 C C . GLU A 1 224 ? -4.755 -6.293 -0.787 1.00 96.94 224 GLU A C 1
ATOM 1784 O O . GLU A 1 224 ? -3.805 -5.514 -0.688 1.00 96.94 224 GLU A O 1
ATOM 1789 N N . PHE A 1 225 ? -4.712 -7.399 -1.530 1.00 97.38 225 PHE A N 1
ATOM 1790 C CA . PHE A 1 225 ? -3.616 -7.806 -2.403 1.00 97.38 225 PHE A CA 1
ATOM 1791 C C . PHE A 1 225 ? -4.066 -7.745 -3.860 1.00 97.38 225 PHE A C 1
ATOM 1793 O O . PHE A 1 225 ? -5.083 -8.337 -4.234 1.00 97.38 225 PHE A O 1
ATOM 1800 N N . ALA A 1 226 ? -3.267 -7.093 -4.700 1.00 96.00 226 ALA A N 1
ATOM 1801 C CA . ALA A 1 226 ? -3.489 -7.051 -6.139 1.00 96.00 226 ALA A CA 1
ATOM 1802 C C . ALA A 1 226 ? -2.164 -7.105 -6.905 1.00 96.00 226 ALA A C 1
ATOM 1804 O O . ALA A 1 226 ? -1.172 -6.517 -6.486 1.00 96.00 226 ALA A O 1
ATOM 1805 N N . GLN A 1 227 ? -2.142 -7.774 -8.057 1.00 96.12 227 GLN A N 1
ATOM 1806 C CA . GLN A 1 227 ? -1.006 -7.696 -8.977 1.00 96.12 227 GLN A CA 1
ATOM 1807 C C . GLN A 1 227 ? -1.101 -6.423 -9.814 1.00 96.12 227 GLN A C 1
ATOM 1809 O O . GLN A 1 227 ? -2.156 -6.127 -10.383 1.00 96.12 227 GLN A O 1
ATOM 1814 N N . VAL A 1 228 ? 0.014 -5.711 -9.950 1.00 94.19 228 VAL A N 1
ATOM 1815 C CA . VAL A 1 228 ? 0.145 -4.588 -10.880 1.00 94.19 228 VAL A CA 1
ATOM 1816 C C . VAL A 1 228 ? 0.444 -5.140 -12.271 1.00 94.19 228 VAL A C 1
ATOM 1818 O O . VAL A 1 228 ? 1.499 -5.735 -12.526 1.00 94.19 228 VAL A O 1
ATOM 1821 N N . LYS A 1 229 ? -0.505 -4.962 -13.190 1.00 90.81 229 LYS A N 1
ATOM 1822 C CA . LYS A 1 229 ? -0.429 -5.493 -14.552 1.00 90.81 229 LYS A CA 1
ATOM 1823 C C . LYS A 1 229 ? 0.770 -4.916 -15.299 1.00 90.81 229 LYS A C 1
ATOM 1825 O O . LYS A 1 229 ? 1.010 -3.713 -15.298 1.00 90.81 229 LYS A O 1
ATOM 1830 N N . GLY A 1 230 ? 1.519 -5.793 -15.965 1.00 88.44 230 GLY A N 1
ATOM 1831 C CA . GLY A 1 230 ? 2.690 -5.406 -16.755 1.00 88.44 230 GLY A CA 1
ATOM 1832 C C . GLY A 1 230 ? 3.920 -5.018 -15.929 1.00 88.44 230 GLY A C 1
ATOM 1833 O O . GLY A 1 230 ? 4.919 -4.601 -16.510 1.00 88.44 230 GLY A O 1
ATOM 1834 N N . MET A 1 231 ? 3.878 -5.166 -14.598 1.00 92.00 231 MET A N 1
ATOM 1835 C CA . MET A 1 231 ? 5.005 -4.818 -13.736 1.00 92.00 231 MET A CA 1
ATOM 1836 C C . MET A 1 231 ? 5.611 -5.978 -12.974 1.00 92.00 231 MET A C 1
ATOM 1838 O O . MET A 1 231 ? 6.731 -5.805 -12.541 1.00 92.00 231 MET A O 1
ATOM 1842 N N . ASP A 1 232 ? 4.980 -7.144 -12.847 1.00 94.94 232 ASP A N 1
ATOM 1843 C CA . ASP A 1 232 ? 5.456 -8.203 -11.938 1.00 94.94 232 ASP A CA 1
ATOM 1844 C C . ASP A 1 232 ? 5.680 -7.677 -10.505 1.00 94.94 232 ASP A C 1
ATOM 1846 O O . ASP A 1 232 ? 6.688 -7.964 -9.852 1.00 94.94 232 ASP A O 1
ATOM 1850 N N . LEU A 1 233 ? 4.711 -6.891 -10.028 1.00 96.25 233 LEU A N 1
ATOM 1851 C CA . LEU A 1 233 ? 4.607 -6.400 -8.656 1.00 96.25 233 LEU A CA 1
ATOM 1852 C C . LEU A 1 233 ? 3.300 -6.882 -8.033 1.00 96.25 233 LEU A C 1
ATOM 1854 O O . LEU A 1 233 ? 2.264 -6.908 -8.697 1.00 96.25 233 LEU A O 1
ATOM 1858 N N . VAL A 1 234 ? 3.334 -7.175 -6.738 1.00 97.50 234 VAL A N 1
ATOM 1859 C CA . VAL A 1 234 ? 2.146 -7.269 -5.884 1.00 97.50 234 VAL A CA 1
ATOM 1860 C C . VAL A 1 234 ? 2.060 -6.004 -5.046 1.00 97.50 234 VAL A C 1
ATOM 1862 O O . VAL A 1 234 ? 3.027 -5.635 -4.385 1.00 97.50 234 VAL A O 1
ATOM 1865 N N . ARG A 1 235 ? 0.901 -5.355 -5.062 1.00 95.94 235 ARG A N 1
ATOM 1866 C CA . ARG A 1 235 ? 0.529 -4.255 -4.178 1.00 95.94 235 ARG A CA 1
ATOM 1867 C C . ARG A 1 235 ? -0.236 -4.811 -2.987 1.00 95.94 235 ARG A C 1
ATOM 1869 O O . ARG A 1 235 ? -1.166 -5.597 -3.169 1.00 95.94 235 ARG A O 1
ATOM 1876 N N . VAL A 1 236 ? 0.133 -4.364 -1.790 1.00 97.00 236 VAL A N 1
ATOM 1877 C CA . VAL A 1 236 ? -0.575 -4.658 -0.539 1.00 97.00 236 VAL A CA 1
ATOM 1878 C C . VAL A 1 236 ? -1.049 -3.348 0.071 1.00 97.00 236 VAL A C 1
ATOM 1880 O O . VAL A 1 236 ? -0.229 -2.467 0.313 1.00 97.00 236 VAL A O 1
ATOM 1883 N N . LEU A 1 237 ? -2.348 -3.226 0.321 1.00 96.00 237 LEU A N 1
ATOM 1884 C CA . LEU A 1 237 ? -2.946 -2.126 1.076 1.00 96.00 237 LEU A CA 1
ATOM 1885 C C . LEU A 1 237 ? -3.494 -2.669 2.383 1.00 96.00 237 LEU A C 1
ATOM 1887 O O . LEU A 1 237 ? -4.158 -3.704 2.400 1.00 96.00 237 LEU A O 1
ATOM 1891 N N . MET A 1 238 ? -3.238 -1.942 3.461 1.00 97.31 238 MET A N 1
ATOM 1892 C CA . MET A 1 238 ? -3.820 -2.187 4.767 1.00 97.31 238 MET A CA 1
ATOM 1893 C C . MET A 1 238 ? -4.398 -0.888 5.320 1.00 97.31 238 MET A C 1
ATOM 1895 O O . MET A 1 238 ? -3.748 0.157 5.264 1.00 97.31 238 MET A O 1
ATOM 1899 N N . ILE A 1 239 ? -5.611 -0.954 5.862 1.00 96.38 239 ILE A N 1
ATOM 1900 C CA . ILE A 1 239 ? -6.298 0.190 6.470 1.00 96.38 239 ILE A CA 1
ATOM 1901 C C . ILE A 1 239 ? -6.812 -0.240 7.837 1.00 96.38 239 ILE A C 1
ATOM 1903 O O . ILE A 1 239 ? -7.543 -1.222 7.922 1.00 96.38 239 ILE A O 1
ATOM 1907 N N . MET A 1 240 ? -6.451 0.480 8.898 1.00 97.06 240 MET A N 1
ATOM 1908 C CA . MET A 1 240 ? -6.844 0.145 10.267 1.00 97.06 240 MET A CA 1
ATOM 1909 C C . MET A 1 240 ? -7.479 1.332 10.997 1.00 97.06 240 MET A C 1
ATOM 1911 O O . MET A 1 240 ? -7.033 2.471 10.868 1.00 97.06 240 MET A O 1
ATOM 1915 N N . GLY A 1 241 ? -8.502 1.057 11.802 1.00 95.50 241 GLY A N 1
ATOM 1916 C CA . GLY A 1 241 ? -9.283 2.052 12.536 1.00 95.50 241 GLY A CA 1
ATOM 1917 C C . GLY A 1 241 ? -10.565 1.438 13.097 1.00 95.50 241 GLY A C 1
ATOM 1918 O O . GLY A 1 241 ? -10.653 0.219 13.248 1.00 95.50 241 GLY A O 1
ATOM 1919 N N . ASP A 1 242 ? -11.554 2.276 13.381 1.00 94.00 242 ASP A N 1
ATOM 1920 C CA . ASP A 1 242 ? -12.899 1.821 13.747 1.00 94.00 242 ASP A CA 1
ATOM 1921 C C . ASP A 1 242 ? -13.668 1.338 12.504 1.00 94.00 242 ASP A C 1
ATOM 1923 O O . ASP A 1 242 ? -13.325 1.700 11.377 1.00 94.00 242 ASP A O 1
ATOM 1927 N N . GLU A 1 243 ? -14.714 0.524 12.688 1.00 92.94 243 GLU A N 1
ATOM 1928 C CA . GLU A 1 243 ? -15.421 -0.154 11.583 1.00 92.94 243 GLU A CA 1
ATOM 1929 C C . GLU A 1 243 ? -15.882 0.799 10.475 1.00 92.94 243 GLU A C 1
ATOM 1931 O O . GLU A 1 243 ? -15.615 0.555 9.298 1.00 92.94 243 GLU A O 1
ATOM 1936 N N . GLU A 1 244 ? -16.563 1.883 10.848 1.00 91.06 244 GLU A N 1
ATOM 1937 C CA . GLU A 1 244 ? -17.131 2.843 9.897 1.00 91.06 244 GLU A CA 1
ATOM 1938 C C . GLU A 1 244 ? -16.037 3.561 9.102 1.00 91.06 244 GLU A C 1
ATOM 1940 O O . GLU A 1 244 ? -16.127 3.677 7.879 1.00 91.06 244 GLU A O 1
ATOM 1945 N N . VAL A 1 245 ? -14.962 3.969 9.784 1.00 90.31 245 VAL A N 1
ATOM 1946 C CA . VAL A 1 245 ? -13.806 4.622 9.161 1.00 90.31 245 VAL A CA 1
ATOM 1947 C C . VAL A 1 245 ? -13.130 3.658 8.190 1.00 90.31 245 VAL A C 1
ATOM 1949 O O . VAL A 1 245 ? -12.918 3.991 7.029 1.00 90.31 245 VAL A O 1
ATOM 1952 N N . VAL A 1 246 ? -12.832 2.434 8.625 1.00 92.94 246 VAL A N 1
ATOM 1953 C CA . VAL A 1 246 ? -12.139 1.446 7.789 1.00 92.94 246 VAL A CA 1
ATOM 1954 C C . VAL A 1 246 ? -12.961 1.085 6.558 1.00 92.94 246 VAL A C 1
ATOM 1956 O O . VAL A 1 246 ? -12.395 1.010 5.472 1.00 92.94 246 VAL A O 1
ATOM 1959 N N . LYS A 1 247 ? -14.283 0.923 6.687 1.00 91.38 247 LYS A N 1
ATOM 1960 C CA . LYS A 1 247 ? -15.170 0.665 5.543 1.00 91.38 247 LYS A CA 1
ATOM 1961 C C . LYS A 1 247 ? -15.194 1.832 4.556 1.00 91.38 247 LYS A C 1
ATOM 1963 O O . LYS A 1 247 ? -15.023 1.596 3.363 1.00 91.38 247 LYS A O 1
ATOM 1968 N N . ALA A 1 248 ? -15.324 3.070 5.038 1.00 88.88 248 ALA A N 1
ATOM 1969 C CA . ALA A 1 248 ? -15.333 4.255 4.178 1.00 88.88 248 ALA A CA 1
ATOM 1970 C C . ALA A 1 248 ? -14.006 4.427 3.418 1.00 88.88 248 ALA A C 1
ATOM 1972 O O . ALA A 1 248 ? -13.991 4.682 2.214 1.00 88.88 248 ALA A O 1
ATOM 1973 N N . TYR A 1 249 ? -12.877 4.229 4.102 1.00 89.56 249 TYR A N 1
ATOM 1974 C CA . TYR A 1 249 ? -11.557 4.315 3.483 1.00 89.56 249 TYR A CA 1
ATOM 1975 C C . TYR A 1 249 ? -11.262 3.134 2.553 1.00 89.56 249 TYR A C 1
ATOM 1977 O O . TYR A 1 249 ? -10.700 3.346 1.483 1.00 89.56 249 TYR A O 1
ATOM 1985 N N . ALA A 1 250 ? -11.671 1.910 2.902 1.00 90.31 250 ALA A N 1
ATOM 1986 C CA . ALA A 1 250 ? -11.563 0.756 2.011 1.00 90.31 250 ALA A CA 1
ATOM 1987 C C . ALA A 1 250 ? -12.359 0.986 0.724 1.00 90.31 250 ALA A C 1
ATOM 1989 O O . ALA A 1 250 ? -11.821 0.788 -0.358 1.00 90.31 250 ALA A O 1
ATOM 1990 N N . GLU A 1 251 ? -13.587 1.497 0.820 1.00 86.25 251 GLU A N 1
ATOM 1991 C CA . GLU A 1 251 ? -14.390 1.867 -0.346 1.00 86.25 251 GLU A CA 1
ATOM 1992 C C . GLU A 1 251 ? -13.734 2.977 -1.190 1.00 86.25 251 GLU A C 1
ATOM 1994 O O . GLU A 1 251 ? -13.859 2.984 -2.422 1.00 86.25 251 GLU A O 1
ATOM 1999 N N . ALA A 1 252 ? -13.062 3.935 -0.551 1.00 82.94 252 ALA A N 1
ATOM 2000 C CA . ALA A 1 252 ? -12.376 5.018 -1.246 1.00 82.94 252 ALA A CA 1
ATOM 2001 C C . ALA A 1 252 ? -11.121 4.535 -1.988 1.00 82.94 252 ALA A C 1
ATOM 2003 O O . ALA A 1 252 ? -10.844 5.008 -3.089 1.00 82.94 252 ALA A O 1
ATOM 2004 N N . PHE A 1 253 ? -10.366 3.623 -1.371 1.00 83.75 253 PHE A N 1
ATOM 2005 C CA . PHE A 1 253 ? -8.992 3.263 -1.741 1.00 83.75 253 PHE A CA 1
ATOM 2006 C C . PHE A 1 253 ? -8.858 1.901 -2.430 1.00 83.75 253 PHE A C 1
ATOM 2008 O O . PHE A 1 253 ? -7.768 1.543 -2.890 1.00 83.75 253 PHE A O 1
ATOM 2015 N N . THR A 1 254 ? -9.933 1.117 -2.481 1.00 77.75 254 THR A N 1
ATOM 2016 C CA . THR A 1 254 ? -9.920 -0.173 -3.165 1.00 77.75 254 THR A CA 1
ATOM 2017 C C . THR A 1 254 ? -9.742 -0.004 -4.675 1.00 77.75 254 THR A C 1
ATOM 2019 O O . THR A 1 254 ? -10.230 0.947 -5.294 1.00 77.75 254 THR A O 1
ATOM 2022 N N . ALA A 1 255 ? -9.045 -0.959 -5.292 1.00 59.50 255 ALA A N 1
ATOM 2023 C CA . ALA A 1 255 ? -8.780 -0.965 -6.723 1.00 59.50 255 ALA A CA 1
ATOM 2024 C C . ALA A 1 255 ? -10.063 -0.946 -7.588 1.00 59.50 255 ALA A C 1
ATOM 2026 O O . ALA A 1 255 ? -10.078 -0.341 -8.667 1.00 59.50 255 ALA A O 1
ATOM 2027 N N . GLY A 1 256 ? -11.153 -1.580 -7.145 1.00 58.31 256 GLY A N 1
ATOM 2028 C CA . GLY A 1 256 ? -12.395 -1.766 -7.909 1.00 58.31 256 GLY A CA 1
ATOM 2029 C C . GLY A 1 256 ? -13.646 -1.392 -7.116 1.00 58.31 256 GLY A C 1
ATOM 2030 O O . GLY A 1 256 ? -13.607 -1.304 -5.900 1.00 58.31 256 GLY A O 1
ATOM 2031 N N . SER A 1 257 ? -14.784 -1.179 -7.780 1.00 54.34 257 SER A N 1
ATOM 2032 C CA . SER A 1 257 ? -16.056 -1.061 -7.053 1.00 54.34 257 SER A CA 1
ATOM 2033 C C . SER A 1 257 ? -16.362 -2.387 -6.349 1.00 54.34 257 SER A C 1
ATOM 2035 O O . SER A 1 257 ? -16.133 -3.445 -6.938 1.00 54.34 257 SER A O 1
ATOM 2037 N N . VAL A 1 258 ? -16.879 -2.337 -5.119 1.00 50.41 258 VAL A N 1
ATOM 2038 C CA . VAL A 1 258 ? -17.337 -3.535 -4.401 1.00 50.41 258 VAL A CA 1
ATOM 2039 C C . VAL A 1 258 ? -18.514 -4.125 -5.179 1.00 50.41 258 VAL A C 1
ATOM 2041 O O . VAL A 1 258 ? -19.525 -3.452 -5.384 1.00 50.41 258 VAL A O 1
ATOM 2044 N N . GLY A 1 259 ? -18.354 -5.349 -5.683 1.00 36.06 259 GLY A N 1
ATOM 2045 C CA . GLY A 1 259 ? -19.445 -6.090 -6.313 1.00 36.06 259 GLY A CA 1
ATOM 2046 C C . GLY A 1 259 ? -20.325 -6.698 -5.228 1.00 36.06 259 GLY A C 1
ATOM 2047 O O . GLY A 1 259 ? -19.839 -7.539 -4.474 1.00 36.06 259 GLY A O 1
ATOM 2048 N N . GLY A 1 260 ? -21.571 -6.230 -5.130 1.00 28.84 260 GLY A N 1
ATOM 2049 C CA . GLY A 1 260 ? -22.620 -6.853 -4.316 1.00 28.84 260 GLY A CA 1
ATOM 2050 C C . GLY A 1 260 ? -23.225 -8.079 -4.984 1.00 28.84 260 GLY A C 1
ATOM 2051 O O . GLY A 1 260 ? -23.195 -8.141 -6.235 1.00 28.84 260 GLY A O 1
#

Mean predicted aligned error: 7.59 Å

Nearest PDB structures (foldseek):
  6e8a-assembly2_B-2  TM=5.642E-01  e=4.833E-01  Salmonella enterica 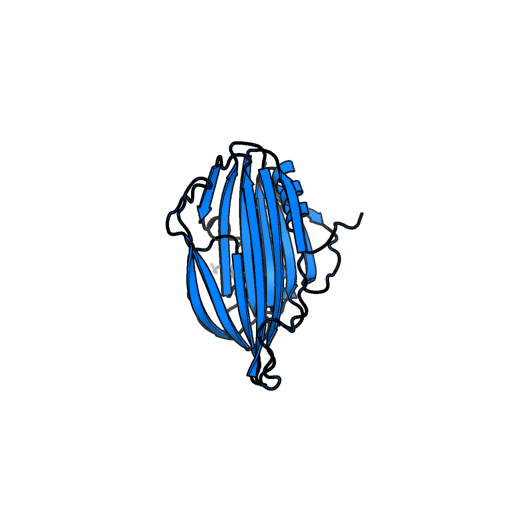subsp. enterica serovar Typhimurium
  6w5o-assembly2_B  TM=4.663E-01  e=2.027E-01  Bacillus atrophaeus 1942
  5fdh-assembly1_B  TM=4.986E-01  e=6.240E-01  Serratia marcescens
  6e8a-assembly1_A-3  TM=4.748E-01  e=8.057E-01  Salmonella enterica subsp. enterica serovar Typhimurium
  4ewf-assembly2_B  TM=3.741E-01  e=1.213E+00  Sphaerobacter thermophilus DSM 20745

Secondary structure (DSSP, 8-state):
---------TT-----BSS--------SEEEEEEEPTTS-EEEEEEEEEEEEGGG-EEEE---HHHHTT-PPTT-SEEEEEEEEESS-EEEEEEEEEEEE-TTS---TTS-----EEEEEEE-SEEEEEEEEEEE-S-EEEEEEEEEESSSSEETT----EEEEEEEEEE-BSS-HHHHHHHHHHHHHHTT-EEEEE--B---SSEEEEEEEEEEETTEEEEEEEEEETTTTEEEEEEEEESHHHHHHHHHHHSSS-B--

Radius of gyration: 19.0 Å; Cα contacts (8 Å, |Δi|>4): 662; chains: 1; bounding box: 42×64×61 Å

pLDDT: mean 84.24, std 16.99, range [27.98, 98.44]

Foldseek 3Di:
DDDDDDPDPPDPPPWAWPDDADAAAFAQKWWKWFQDPQRKIKIKIKHKDWAEVVLAWWKARDPVCVVLQLDFHAFRYKYKTKTFHPFKTWIWIFIFIFIGGPPDPDDSPVGPGDTDTFIFIAGGGMKIKMKTKFAQDWTKMKIWGWAWPDGGGRSPDPGGTDIDIDIDTTGIPDHLVSRVVRSVVSCVVSVWDFDAWFDFDDDPFWAWDGWTWTDDDQKIKTWTWTDGPPRNMIMIMIMMDGPRRRVRSCCNHPPHHTDD

Sequence (260 aa):
MPIRETEQDEGSKNCLLTSNVSYWPSMPVVTVHRYLPNGSVVEYEESFTPWPHGDKGFYVIEDWTEELGISPPCYITKATGKAVLEAEGKAGYGLFLRWRVKNDGNSWSDLKRVDKRKETAVSAGSVRVAVYTIPISNGSWKIETGELLENPYWFNSTGGGRFVSTWFNGTCTCKPEEIVEATLKKIKSAGFKEKEHVGILETEVLKPMYSAFFVRDSQYLYVEFAQVKGMDLVRVLMIMGDEEVVKAYAEAFTAGSVGG